Protein AF-A0A7C9CW07-F1 (afdb_monomer_lite)

Secondary structure (DSSP, 8-state):
-PPPPPPPPP------------------------------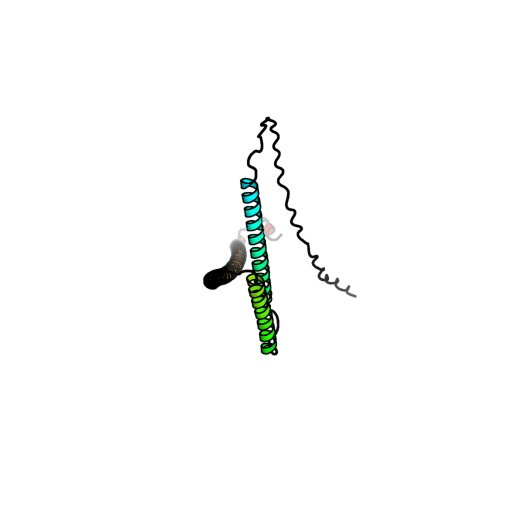---HHHHHHHHHHHHHHHHHHHHHHHHHHHHHHHHHTS--TTS--SSHHHHHHHHHHHHHHHHHHHHHHHHTT----HHHHHHHHHHHHHHHHHHHHHHHHHHHHHHHHHHHHHHHHHHHHHHHHHHHHHHHHHHHHHHHHHHHHHHHHHHHHHTS-GGG--HHHHHTTT-

Organism: Opuntia streptacantha (NCBI:txid393608)

Structure (mmCIF, N/CA/C/O backbone):
data_AF-A0A7C9CW07-F1
#
_entry.id   AF-A0A7C9CW07-F1
#
loop_
_atom_site.group_PDB
_atom_site.id
_atom_site.type_symbol
_atom_site.label_atom_id
_atom_site.label_alt_id
_atom_site.label_comp_id
_atom_site.label_asym_id
_atom_site.label_entity_id
_atom_site.label_seq_id
_atom_site.pdbx_PDB_ins_code
_atom_site.Cartn_x
_atom_site.Cartn_y
_atom_site.Cartn_z
_atom_site.occupancy
_atom_site.B_iso_or_equiv
_atom_site.auth_seq_id
_atom_site.auth_comp_id
_atom_site.auth_asym_id
_atom_site.auth_atom_id
_atom_site.pdbx_PDB_model_num
ATOM 1 N N . TYR A 1 1 ? 42.602 30.567 0.835 1.00 51.94 1 TYR A N 1
ATOM 2 C CA . TYR A 1 1 ? 41.458 31.045 1.631 1.00 51.94 1 TYR A CA 1
ATOM 3 C C . TYR A 1 1 ? 40.178 30.651 0.917 1.00 51.94 1 TYR A C 1
ATOM 5 O O . TYR A 1 1 ? 39.822 31.288 -0.062 1.00 51.94 1 TYR A O 1
ATOM 13 N N . LEU A 1 2 ? 39.552 29.548 1.332 1.00 55.72 2 LEU A N 1
ATOM 14 C CA . LEU A 1 2 ? 38.237 29.133 0.831 1.00 55.72 2 LEU A CA 1
ATOM 15 C C . LEU A 1 2 ? 37.161 29.648 1.800 1.00 55.72 2 LEU A C 1
ATOM 17 O O . LEU A 1 2 ? 37.402 29.611 3.010 1.00 55.72 2 LEU A O 1
ATOM 21 N N . PRO A 1 3 ? 36.017 30.150 1.306 1.00 67.25 3 PRO A N 1
ATOM 22 C CA . PRO A 1 3 ? 34.956 30.654 2.167 1.00 67.25 3 PRO A CA 1
ATOM 23 C C . PRO A 1 3 ? 34.274 29.507 2.936 1.00 67.25 3 PRO A C 1
ATOM 25 O O . PRO A 1 3 ? 34.203 28.384 2.429 1.00 67.25 3 PRO A O 1
ATOM 28 N N . PRO A 1 4 ? 33.776 29.768 4.159 1.00 71.06 4 PRO A N 1
ATOM 29 C CA . PRO A 1 4 ? 33.118 28.753 4.970 1.00 71.06 4 PRO A CA 1
ATOM 30 C C . PRO A 1 4 ? 31.752 28.351 4.383 1.00 71.06 4 PRO A C 1
ATOM 32 O O . PRO A 1 4 ? 31.092 29.167 3.733 1.00 71.06 4 PRO A O 1
ATOM 35 N N . PRO A 1 5 ? 31.308 27.102 4.614 1.00 70.00 5 PRO A N 1
ATOM 36 C CA . PRO A 1 5 ? 30.026 26.611 4.126 1.00 70.00 5 PRO A CA 1
ATOM 37 C C . PRO A 1 5 ? 28.841 27.277 4.856 1.00 70.00 5 PRO A C 1
ATOM 39 O O . PRO A 1 5 ? 28.972 27.663 6.021 1.00 70.00 5 PRO A O 1
ATOM 42 N N . PRO A 1 6 ? 27.674 27.401 4.194 1.00 69.88 6 PRO A N 1
ATOM 43 C CA . PRO A 1 6 ? 26.496 28.035 4.777 1.00 69.88 6 PRO A CA 1
ATOM 44 C C . PRO A 1 6 ? 25.886 27.193 5.916 1.00 69.88 6 PRO A C 1
ATOM 46 O O . PRO A 1 6 ? 25.952 25.961 5.880 1.00 69.88 6 PRO A O 1
ATOM 49 N N . PRO A 1 7 ? 25.263 27.836 6.923 1.00 67.19 7 PRO A N 1
ATOM 50 C CA . PRO A 1 7 ? 24.688 27.146 8.071 1.00 67.19 7 PRO A CA 1
ATOM 51 C C . PRO A 1 7 ? 23.430 26.348 7.698 1.00 67.19 7 PRO A C 1
ATOM 53 O O . PRO A 1 7 ? 22.563 26.814 6.957 1.00 67.19 7 PRO A O 1
ATOM 56 N N . HIS A 1 8 ? 23.320 25.139 8.254 1.00 57.41 8 HIS A N 1
ATOM 57 C CA . HIS A 1 8 ? 22.142 24.283 8.127 1.00 57.41 8 HIS A CA 1
ATOM 58 C C . HIS A 1 8 ? 20.911 24.892 8.827 1.00 57.41 8 HIS A C 1
ATOM 60 O O . HIS A 1 8 ? 21.044 25.436 9.926 1.00 57.41 8 HIS A O 1
ATOM 66 N N . PRO A 1 9 ? 19.701 24.755 8.250 1.00 50.53 9 PRO A N 1
ATOM 67 C CA . PRO A 1 9 ? 18.477 25.236 8.876 1.00 50.53 9 PRO A CA 1
ATOM 68 C C . PRO A 1 9 ? 18.090 24.358 10.074 1.00 50.53 9 PRO A C 1
ATOM 70 O O . PRO A 1 9 ? 17.994 23.133 9.975 1.00 50.53 9 PRO A O 1
ATOM 73 N N . THR A 1 10 ? 17.851 25.001 11.215 1.00 56.78 10 THR A N 1
ATOM 74 C CA . THR A 1 10 ? 17.296 24.391 12.427 1.00 56.78 10 THR A CA 1
ATOM 75 C C . THR A 1 10 ? 15.819 24.014 12.236 1.00 56.78 10 THR A C 1
ATOM 77 O O . THR A 1 10 ? 15.085 24.706 11.525 1.00 56.78 10 THR A O 1
ATOM 80 N N . PRO A 1 11 ? 15.340 22.927 12.871 1.00 46.81 11 PRO A N 1
ATOM 81 C CA . PRO A 1 11 ? 13.962 22.485 12.724 1.00 46.81 11 PRO A CA 1
ATOM 82 C C . PRO A 1 11 ? 13.031 23.419 13.501 1.00 46.81 11 PRO A C 1
ATOM 84 O O . PRO A 1 11 ? 13.048 23.493 14.730 1.00 46.81 11 PRO A O 1
ATOM 87 N N . THR A 1 12 ? 12.216 24.148 12.750 1.00 47.06 12 THR A N 1
ATOM 88 C CA . THR A 1 12 ? 11.197 25.065 13.247 1.00 47.06 12 THR A CA 1
ATOM 89 C C . THR A 1 12 ? 10.124 24.297 14.021 1.00 47.06 12 THR A C 1
ATOM 91 O O . THR A 1 12 ? 9.642 23.246 13.592 1.00 47.06 12 THR A O 1
ATOM 94 N N . GLN A 1 13 ? 9.753 24.841 15.177 1.00 42.75 13 GLN A N 1
ATOM 95 C CA . GLN A 1 13 ? 8.684 24.353 16.040 1.00 42.75 13 GLN A CA 1
ATOM 96 C C . GLN A 1 13 ? 7.365 24.233 15.261 1.00 42.75 13 GLN A C 1
ATOM 98 O O . GLN A 1 13 ? 6.876 25.204 14.682 1.00 42.75 13 GLN A O 1
ATOM 103 N N . LYS A 1 14 ? 6.766 23.037 15.265 1.00 42.81 14 LYS A N 1
ATOM 104 C CA . LYS A 1 14 ? 5.407 22.819 14.761 1.00 42.81 14 LYS A CA 1
ATOM 105 C C . LYS A 1 14 ? 4.417 23.514 15.697 1.00 42.81 14 LYS A C 1
ATOM 107 O O . LYS A 1 14 ? 4.161 23.031 16.797 1.00 42.81 14 LYS A O 1
ATOM 112 N N . LYS A 1 15 ? 3.866 24.644 15.246 1.00 41.12 15 LYS A N 1
ATOM 113 C CA . LYS A 1 15 ? 2.670 25.264 15.824 1.00 41.12 15 LYS A CA 1
ATOM 114 C C . LYS A 1 15 ? 1.506 24.277 15.736 1.00 41.12 15 LYS A C 1
ATOM 116 O O . LYS A 1 15 ? 1.159 23.800 14.659 1.00 41.12 15 LYS A O 1
ATOM 121 N N . LEU A 1 16 ? 0.935 23.982 16.896 1.00 38.94 16 LEU A N 1
ATOM 122 C CA . LEU A 1 16 ? -0.310 23.256 17.082 1.00 38.94 16 LEU A CA 1
ATOM 123 C C . LEU A 1 16 ? -1.452 24.157 16.576 1.00 38.94 16 LEU A C 1
ATOM 125 O O . LEU A 1 16 ? -1.778 25.152 17.219 1.00 38.94 16 LEU A O 1
ATOM 129 N N . HIS A 1 17 ? -2.024 23.863 15.408 1.00 39.59 17 HIS A N 1
ATOM 130 C CA . HIS A 1 17 ? -3.291 24.475 15.009 1.00 39.59 17 HIS A CA 1
ATOM 131 C C . HIS A 1 17 ? -4.425 23.727 15.712 1.00 39.59 17 HIS A C 1
ATOM 133 O O . HIS A 1 17 ? -4.699 22.570 15.403 1.00 39.59 17 HIS A O 1
ATOM 139 N N . GLN A 1 18 ? -5.048 24.393 16.686 1.00 38.78 18 GLN A N 1
ATOM 140 C CA . GLN A 1 18 ? -6.359 24.020 17.204 1.00 38.78 18 GLN A CA 1
ATOM 141 C C . GLN A 1 18 ? -7.378 24.172 16.072 1.00 38.78 18 GLN A C 1
ATOM 143 O O . GLN A 1 18 ? -7.524 25.252 15.501 1.00 38.78 18 GLN A O 1
ATOM 148 N N . ALA A 1 19 ? -8.050 23.077 15.729 1.00 36.12 19 ALA A N 1
ATOM 149 C CA . ALA A 1 19 ? -9.222 23.097 14.873 1.00 36.12 19 ALA A CA 1
ATOM 150 C C . ALA A 1 19 ? -10.428 23.493 15.734 1.00 36.12 19 ALA A C 1
ATOM 152 O O . ALA A 1 19 ? -10.948 22.682 16.497 1.00 36.12 19 ALA A O 1
ATOM 153 N N . THR A 1 20 ? -10.842 24.754 15.634 1.00 37.25 20 THR A N 1
ATOM 154 C CA . THR A 1 20 ? -12.133 25.220 16.142 1.00 37.25 20 THR A CA 1
ATOM 155 C C . THR A 1 20 ? -13.211 24.715 15.190 1.00 37.25 20 THR A C 1
ATOM 157 O O . THR A 1 20 ? -13.287 25.146 14.040 1.00 37.25 20 THR A O 1
ATOM 160 N N . LEU A 1 21 ? -14.010 23.759 15.657 1.00 33.09 21 LEU A N 1
ATOM 161 C CA . LEU A 1 21 ? -15.180 23.251 14.953 1.00 33.09 21 LEU A CA 1
ATOM 162 C C . LEU A 1 21 ? -16.282 24.318 15.058 1.00 33.09 21 LEU A C 1
ATOM 164 O O . LEU A 1 21 ? -16.940 24.442 16.087 1.00 33.09 21 LEU A O 1
ATOM 168 N N . VAL A 1 22 ? -16.424 25.146 14.022 1.00 35.59 22 VAL A N 1
ATOM 169 C CA . VAL A 1 22 ? -17.558 26.066 13.883 1.00 35.59 22 VAL A CA 1
ATOM 170 C C . VAL A 1 22 ? -18.744 25.232 13.410 1.00 35.59 22 VAL A C 1
ATOM 172 O O . VAL A 1 22 ? -18.787 24.804 12.259 1.00 35.59 22 VAL A O 1
ATOM 175 N N . ILE A 1 23 ? -19.677 24.956 14.319 1.00 36.31 23 ILE A N 1
ATOM 176 C CA . ILE A 1 23 ? -21.006 24.453 13.973 1.00 36.31 23 ILE A CA 1
ATOM 177 C C . ILE A 1 23 ? -21.755 25.657 13.405 1.00 36.31 23 ILE A C 1
ATOM 179 O O . ILE A 1 23 ? -22.061 26.596 14.131 1.00 36.31 23 ILE A O 1
ATOM 183 N N . SER A 1 24 ? -21.945 25.681 12.088 1.00 36.28 24 SER A N 1
ATOM 184 C CA . SER A 1 24 ? -22.766 26.693 11.432 1.00 36.28 24 SER A CA 1
ATOM 185 C C . SER A 1 24 ? -24.238 26.386 11.675 1.00 36.28 24 SER A C 1
ATOM 187 O O . SER A 1 24 ? -24.734 25.328 11.286 1.00 36.28 24 SER A O 1
ATOM 189 N N . ASP A 1 25 ? -24.909 27.340 12.311 1.00 33.28 25 ASP A N 1
ATOM 190 C CA . ASP A 1 25 ? -26.347 27.374 12.522 1.00 33.28 25 ASP A CA 1
ATOM 191 C C . ASP A 1 25 ? -27.103 27.284 11.189 1.00 33.28 25 ASP A C 1
ATOM 193 O O . ASP A 1 25 ? -26.842 28.018 10.230 1.00 33.28 25 ASP A O 1
ATOM 197 N N . CYS A 1 26 ? -28.054 26.354 11.128 1.00 32.50 26 CYS A N 1
ATOM 198 C CA . CYS A 1 26 ? -28.996 26.230 10.027 1.00 32.50 26 CYS A CA 1
ATOM 199 C C . CYS A 1 26 ? -30.076 27.309 10.181 1.00 32.50 26 CYS A C 1
ATOM 201 O O . CYS A 1 26 ? -30.997 27.163 10.980 1.00 32.50 26 CYS A O 1
ATOM 203 N N . ASN A 1 27 ? -29.969 28.384 9.399 1.00 34.47 27 ASN A N 1
ATOM 204 C CA . ASN A 1 27 ? -31.033 29.373 9.233 1.00 34.47 27 ASN A CA 1
ATOM 205 C C . ASN A 1 27 ? -32.226 28.744 8.495 1.00 34.47 27 ASN A C 1
ATOM 207 O O . ASN A 1 27 ? -32.224 28.642 7.268 1.00 34.47 27 ASN A O 1
ATOM 211 N N . PHE A 1 28 ? -33.261 28.361 9.241 1.00 36.00 28 PHE A N 1
ATOM 212 C CA . PHE A 1 28 ? -34.607 28.190 8.701 1.00 36.00 28 PHE A CA 1
ATOM 213 C C . PHE A 1 28 ? -35.247 29.576 8.561 1.00 36.00 28 PHE A C 1
ATOM 215 O O . PHE A 1 28 ? -35.656 30.189 9.543 1.00 36.00 28 PHE A O 1
ATOM 222 N N . SER A 1 29 ? -35.308 30.079 7.328 1.00 40.16 29 SER A N 1
ATOM 223 C CA . SER A 1 29 ? -36.195 31.183 6.964 1.00 40.16 29 SER A CA 1
ATOM 224 C C . SER A 1 29 ? -37.550 30.591 6.587 1.00 40.16 29 SER A C 1
ATOM 226 O O . SER A 1 29 ? -37.659 29.883 5.586 1.00 40.16 29 SER A O 1
ATOM 228 N N . ALA A 1 30 ? -38.561 30.852 7.411 1.00 41.06 30 ALA A N 1
ATOM 229 C CA . ALA A 1 30 ? -39.959 30.580 7.113 1.00 41.06 30 ALA A CA 1
ATOM 230 C C . ALA A 1 30 ? -40.737 31.894 7.255 1.00 41.06 30 ALA A C 1
ATOM 232 O O . ALA A 1 30 ? -41.260 32.217 8.318 1.00 41.06 30 ALA A O 1
ATOM 233 N N . GLU A 1 31 ? -40.788 32.666 6.172 1.00 43.47 31 GLU A N 1
ATOM 234 C CA . GLU A 1 31 ? -41.828 33.672 5.975 1.00 43.47 31 GLU A CA 1
ATOM 235 C C . GLU A 1 31 ? -43.053 32.973 5.384 1.00 43.47 31 GLU A C 1
ATOM 237 O O . GLU A 1 31 ? -43.078 32.603 4.212 1.00 43.47 31 GLU A O 1
ATOM 242 N N . SER A 1 32 ? -44.070 32.770 6.215 1.00 44.38 32 SER A N 1
ATOM 243 C CA . SER A 1 32 ? -45.434 32.483 5.779 1.00 44.38 32 SER A CA 1
ATOM 244 C C . SER A 1 32 ? -46.375 32.889 6.904 1.00 44.38 32 SER A C 1
ATOM 246 O O . SER A 1 32 ? -46.698 32.099 7.789 1.00 44.38 32 SER A O 1
ATOM 248 N N . ASN A 1 33 ? -46.770 34.161 6.879 1.00 50.78 33 ASN A N 1
ATOM 249 C CA . ASN A 1 33 ? -47.917 34.662 7.619 1.00 50.78 33 ASN A CA 1
ATOM 250 C C . ASN A 1 33 ? -49.169 33.972 7.082 1.00 50.78 33 ASN A C 1
ATOM 252 O O . ASN A 1 33 ? -49.605 34.321 5.995 1.00 50.78 33 ASN A O 1
ATOM 256 N N . ASP A 1 34 ? -49.753 33.064 7.855 1.00 42.16 34 ASP A N 1
ATOM 257 C CA . ASP A 1 34 ? -51.191 32.832 7.809 1.00 42.16 34 ASP A CA 1
ATOM 258 C C . ASP A 1 34 ? -51.688 32.450 9.202 1.00 42.16 34 ASP A C 1
ATOM 260 O O . ASP A 1 34 ? -51.161 31.566 9.879 1.00 42.16 34 ASP A O 1
ATOM 264 N N . 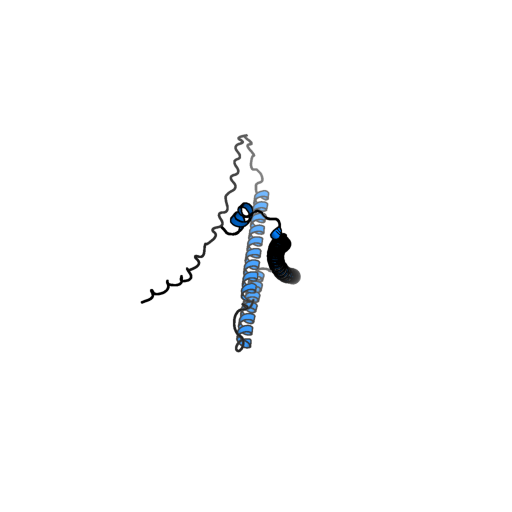GLY A 1 35 ? -52.676 33.218 9.656 1.00 49.06 35 GLY A N 1
ATOM 265 C CA . GLY A 1 35 ? -53.236 33.137 10.990 1.00 49.06 35 GLY A CA 1
ATOM 266 C C . GLY A 1 35 ? -53.942 31.810 11.228 1.00 49.06 35 GLY A C 1
ATOM 267 O O . GLY A 1 35 ? -54.968 31.517 10.622 1.00 49.06 35 GLY A O 1
ATOM 268 N N . LEU A 1 36 ? -53.437 31.059 12.199 1.00 37.88 36 LEU A N 1
ATOM 269 C CA . LEU A 1 36 ? -54.183 30.026 12.895 1.00 37.88 36 LEU A CA 1
ATOM 270 C C . LEU A 1 36 ? -54.037 30.290 14.389 1.00 37.88 36 LEU A C 1
ATOM 272 O O . LEU A 1 36 ? -53.022 29.989 15.012 1.00 37.88 36 LEU A O 1
ATOM 276 N N . SER A 1 37 ? -55.075 30.898 14.961 1.00 40.94 37 SER A N 1
ATOM 277 C CA . SER A 1 37 ? -55.313 30.893 16.397 1.00 40.94 37 SER A CA 1
ATOM 278 C C . SER A 1 37 ? -55.576 29.450 16.819 1.00 40.94 37 SER A C 1
ATOM 280 O O . SER A 1 37 ? -56.716 28.985 16.762 1.00 40.94 37 SER A O 1
ATOM 282 N N . PHE A 1 38 ? -54.530 28.725 17.203 1.00 33.84 38 PHE A N 1
ATOM 283 C CA . PHE A 1 38 ? -54.711 27.465 17.902 1.00 33.84 38 PHE A CA 1
ATOM 284 C C . PHE A 1 38 ? -54.805 27.760 19.395 1.00 33.84 38 PHE A C 1
ATOM 286 O O . PHE A 1 38 ? -53.865 28.227 20.036 1.00 33.84 38 PHE A O 1
ATOM 293 N N . VAL A 1 39 ? -56.006 27.547 19.918 1.00 37.66 39 VAL A N 1
ATOM 294 C CA . VAL A 1 39 ? -56.286 27.467 21.344 1.00 37.66 39 VAL A CA 1
ATOM 295 C C . VAL A 1 39 ? -55.449 26.313 21.890 1.00 37.66 39 VAL A C 1
ATOM 297 O O . VAL A 1 39 ? -55.689 25.160 21.542 1.00 37.66 39 VAL A O 1
ATOM 300 N N . ILE A 1 40 ? -54.445 26.630 22.706 1.00 37.38 40 ILE A N 1
ATOM 301 C CA . ILE A 1 40 ? -53.699 25.645 23.491 1.00 37.38 40 ILE A CA 1
ATOM 302 C C . ILE A 1 40 ? -54.643 25.186 24.600 1.00 37.38 40 ILE A C 1
ATOM 304 O O . ILE A 1 40 ? -54.776 25.854 25.621 1.00 37.38 40 ILE A O 1
ATOM 308 N N . ASN A 1 41 ? -55.329 24.076 24.362 1.00 49.44 41 ASN A N 1
ATOM 309 C CA . ASN A 1 41 ? -55.902 23.245 25.408 1.00 49.44 41 ASN A CA 1
ATOM 310 C C . ASN A 1 41 ? -55.259 21.860 25.264 1.00 49.44 41 ASN A C 1
ATOM 312 O O . ASN A 1 41 ? -55.161 21.353 24.149 1.00 49.44 41 ASN A O 1
ATOM 316 N N . ASP A 1 42 ? -54.827 21.314 26.403 1.00 43.97 42 ASP A N 1
ATOM 317 C CA . ASP A 1 42 ? -54.207 19.994 26.623 1.00 43.97 42 ASP A CA 1
ATOM 318 C C . ASP A 1 42 ? -52.676 19.908 26.423 1.00 43.97 42 ASP A C 1
ATOM 320 O O . ASP A 1 42 ? -52.146 19.019 25.763 1.00 43.97 42 ASP A O 1
ATOM 324 N N . SER A 1 43 ? -51.939 20.825 27.063 1.00 47.97 43 SER A N 1
ATOM 325 C CA . SER A 1 43 ? -50.471 20.939 27.002 1.00 47.97 43 SER A CA 1
ATOM 326 C C . SER A 1 43 ? -49.671 20.030 27.948 1.00 47.97 43 SER A C 1
ATOM 328 O O . SER A 1 43 ? -48.465 20.226 28.064 1.00 47.97 43 SER A O 1
ATOM 330 N N . ASP A 1 44 ? -50.269 19.059 28.637 1.00 46.31 44 ASP A N 1
ATOM 331 C CA . ASP A 1 44 ? -49.504 18.252 29.604 1.00 46.31 44 ASP A CA 1
ATOM 332 C C . ASP A 1 44 ? -48.839 17.025 28.951 1.00 46.31 44 ASP A C 1
ATOM 334 O O . ASP A 1 44 ? -47.691 16.709 29.268 1.00 46.31 44 ASP A O 1
ATOM 338 N N . ASP A 1 45 ? -49.469 16.395 27.955 1.00 43.41 45 ASP A N 1
ATOM 339 C CA . ASP A 1 45 ? -48.931 15.177 27.325 1.00 43.41 45 ASP A CA 1
ATOM 340 C C . ASP A 1 45 ? -47.759 15.458 26.363 1.00 43.41 45 ASP A C 1
ATOM 342 O O . ASP A 1 45 ? -46.784 14.700 26.323 1.00 43.41 45 ASP A O 1
ATOM 346 N N . GLU A 1 46 ? -47.781 16.581 25.637 1.00 50.22 46 GLU A N 1
ATOM 347 C CA . GLU A 1 46 ? -46.673 16.978 24.753 1.00 50.22 46 GLU A CA 1
ATOM 348 C C . GLU A 1 46 ? -45.447 17.464 25.538 1.00 50.22 46 GLU A C 1
ATOM 350 O O . GLU A 1 46 ? -44.310 17.173 25.155 1.00 50.22 46 GLU A O 1
ATOM 355 N N . ILE A 1 47 ? -45.655 18.132 26.681 1.00 50.59 47 ILE A N 1
ATOM 356 C CA . ILE A 1 47 ? -44.571 18.534 27.589 1.00 50.59 47 ILE A CA 1
ATOM 357 C C . ILE A 1 47 ? -43.937 17.300 28.240 1.00 50.59 47 ILE A C 1
ATOM 359 O O . ILE A 1 47 ? -42.713 17.252 28.378 1.00 50.59 47 ILE A O 1
ATOM 363 N N . ILE A 1 48 ? -44.725 16.273 28.582 1.00 47.94 48 ILE A N 1
ATOM 364 C CA . ILE A 1 48 ? -44.202 15.002 29.100 1.00 47.94 48 ILE A CA 1
ATOM 365 C C . ILE A 1 48 ? -43.374 14.277 28.033 1.00 47.94 48 ILE A C 1
ATOM 367 O O . ILE A 1 48 ? -42.284 13.807 28.346 1.00 47.94 48 ILE A O 1
ATOM 371 N N . LEU A 1 49 ? -43.814 14.226 26.773 1.00 47.06 49 LEU A N 1
ATOM 372 C CA . LEU A 1 49 ? -43.044 13.620 25.676 1.00 47.06 49 LEU A CA 1
ATOM 373 C C . LEU A 1 49 ? -41.732 14.365 25.384 1.00 47.06 49 LEU A C 1
ATOM 375 O O . LEU A 1 49 ? -40.702 13.722 25.171 1.00 47.06 49 LEU A O 1
ATOM 379 N N . LEU A 1 50 ? -41.732 15.699 25.447 1.00 44.94 50 LEU A N 1
ATOM 380 C CA . LEU A 1 50 ? -40.519 16.517 25.332 1.00 44.94 50 LEU A CA 1
ATOM 381 C C . LEU A 1 50 ? -39.585 16.331 26.533 1.00 44.94 50 LEU A C 1
ATOM 383 O O . LEU A 1 50 ? -38.379 16.186 26.348 1.00 44.94 50 LEU A O 1
ATOM 387 N N . ALA A 1 51 ? -40.122 16.260 27.752 1.00 42.19 51 ALA A N 1
ATOM 388 C CA . ALA A 1 51 ? -39.345 16.005 28.961 1.00 42.19 51 ALA A CA 1
ATOM 389 C C . ALA A 1 51 ? -38.767 14.581 28.984 1.00 42.19 51 ALA A C 1
ATOM 391 O O . ALA A 1 51 ? -37.609 14.408 29.352 1.00 42.19 51 ALA A O 1
ATOM 392 N N . VAL A 1 52 ? -39.523 13.571 28.541 1.00 44.22 52 VAL A N 1
ATOM 393 C CA . VAL A 1 52 ? -39.068 12.179 28.388 1.00 44.22 52 VAL A CA 1
ATOM 394 C C . VAL A 1 52 ? -38.020 12.076 27.281 1.00 44.22 52 VAL A C 1
ATOM 396 O O . VAL A 1 52 ? -37.008 11.412 27.478 1.00 44.22 52 VAL A O 1
ATOM 399 N N . GLY A 1 53 ? -38.198 12.784 26.162 1.00 39.81 53 GLY A N 1
ATOM 400 C CA . GLY A 1 53 ? -37.196 12.892 25.100 1.00 39.81 53 GLY A CA 1
ATOM 401 C C . GLY A 1 53 ? -35.909 13.577 25.569 1.00 39.81 53 GLY A C 1
ATOM 402 O O . GLY A 1 53 ? -34.817 13.089 25.292 1.00 39.81 53 GLY A O 1
ATOM 403 N N . MET A 1 54 ? -36.016 14.654 26.352 1.00 43.16 54 MET A N 1
ATOM 404 C CA . MET A 1 54 ? -34.871 15.334 26.966 1.00 43.16 54 MET A CA 1
ATOM 405 C C . MET A 1 54 ? -34.189 14.479 28.039 1.00 43.16 54 MET A C 1
ATOM 407 O O . MET A 1 54 ? -32.964 14.470 28.102 1.00 43.16 54 MET A O 1
ATOM 411 N N . LEU A 1 55 ? -34.948 13.734 28.846 1.00 45.69 55 LEU A N 1
ATOM 412 C CA . LEU A 1 55 ? -34.426 12.805 29.853 1.00 45.69 55 LEU A CA 1
ATOM 413 C C . LEU A 1 55 ? -33.720 11.612 29.202 1.00 45.69 55 LEU A C 1
ATOM 415 O O . LEU A 1 55 ? -32.622 11.269 29.628 1.00 45.69 55 LEU A O 1
ATOM 419 N N . LEU A 1 56 ? -34.292 11.030 28.143 1.00 47.28 56 LEU A N 1
ATOM 420 C CA . LEU A 1 56 ? -33.661 9.970 27.350 1.00 47.28 56 LEU A CA 1
ATOM 421 C C . LEU A 1 56 ? -32.384 10.473 26.675 1.00 47.28 56 LEU A C 1
ATOM 423 O O . LEU A 1 56 ? -31.351 9.818 26.773 1.00 47.28 56 LEU A O 1
ATOM 427 N N . HIS A 1 57 ? -32.403 11.670 26.083 1.00 48.84 57 HIS A N 1
ATOM 428 C CA . HIS A 1 57 ? -31.217 12.263 25.466 1.00 48.84 57 HIS A CA 1
ATOM 429 C C . HIS A 1 57 ? -30.141 12.638 26.501 1.00 48.84 57 HIS A C 1
ATOM 431 O O . HIS A 1 57 ? -28.941 12.482 26.265 1.00 48.84 57 HIS A O 1
ATOM 437 N N . GLN A 1 58 ? -30.545 13.080 27.694 1.00 51.25 58 GLN A N 1
ATOM 438 C CA . GLN A 1 58 ? -29.639 13.334 28.814 1.00 51.25 58 GLN A CA 1
ATOM 439 C C . GLN A 1 58 ? -29.025 12.033 29.356 1.00 51.25 58 GLN A C 1
ATOM 441 O O . GLN A 1 58 ? -27.852 12.003 29.729 1.00 51.25 58 GLN A O 1
ATOM 446 N N . GLN A 1 59 ? -29.784 10.938 29.355 1.00 55.00 59 GLN A N 1
ATOM 447 C CA . GLN A 1 59 ? -29.295 9.622 29.752 1.00 55.00 59 GLN A CA 1
ATOM 448 C C . GLN A 1 59 ? -28.347 9.033 28.692 1.00 55.00 59 GLN A C 1
ATOM 450 O O . GLN A 1 59 ? -27.271 8.541 29.029 1.00 55.00 59 GLN A O 1
ATOM 455 N N . GLU A 1 60 ? -28.672 9.170 27.405 1.00 57.28 60 GLU A N 1
ATOM 456 C CA . GLU A 1 60 ? -27.807 8.780 26.284 1.00 57.28 60 GLU A CA 1
ATOM 457 C C . GLU A 1 60 ? -26.494 9.565 26.265 1.00 57.28 60 GLU A C 1
ATOM 459 O O . GLU A 1 60 ? -25.429 8.982 26.061 1.00 57.28 60 GLU A O 1
ATOM 464 N N . THR A 1 61 ? -26.535 10.872 26.533 1.00 64.50 61 THR A N 1
ATOM 465 C CA . THR A 1 61 ? -25.327 11.709 26.617 1.00 64.50 61 THR A CA 1
ATOM 466 C C . THR A 1 61 ? -24.465 11.358 27.829 1.00 64.50 61 THR A C 1
ATOM 468 O O . THR A 1 61 ? -23.239 11.333 27.702 1.00 64.50 61 THR A O 1
ATOM 471 N N . GLN A 1 62 ? -25.059 10.997 28.972 1.00 67.50 62 GLN A N 1
ATOM 472 C CA . GLN A 1 62 ? -24.311 10.480 30.126 1.00 67.50 62 GLN A CA 1
ATOM 473 C C . GLN A 1 62 ? -23.671 9.115 29.838 1.00 67.50 62 GLN A C 1
ATOM 475 O O . GLN A 1 62 ? -22.494 8.914 30.142 1.00 67.50 62 GLN A O 1
ATOM 480 N N . HIS A 1 63 ? -24.397 8.197 29.195 1.00 58.78 63 HIS A N 1
ATOM 481 C CA . HIS A 1 63 ? -23.860 6.894 28.799 1.00 58.78 63 HIS A CA 1
ATOM 482 C C . HIS A 1 63 ? -22.763 7.014 27.729 1.00 58.78 63 HIS A C 1
ATOM 484 O O . HIS A 1 63 ? -21.749 6.322 27.812 1.00 58.78 63 HIS A O 1
ATOM 490 N N . MET A 1 64 ? -22.904 7.930 26.768 1.00 59.22 64 MET A N 1
ATOM 491 C CA . MET A 1 64 ? -21.860 8.247 25.786 1.00 59.22 64 MET A CA 1
ATOM 492 C C . MET A 1 64 ? -20.621 8.863 26.437 1.00 59.22 64 MET A C 1
ATOM 494 O O . MET A 1 64 ? -19.505 8.457 26.120 1.00 59.22 64 MET A O 1
ATOM 498 N N . ALA A 1 65 ? -20.789 9.798 27.375 1.00 67.50 65 ALA A N 1
ATOM 499 C CA . ALA A 1 65 ? -19.671 10.378 28.115 1.00 67.50 65 ALA A CA 1
ATOM 500 C C . ALA A 1 65 ? -18.925 9.313 28.939 1.00 67.50 65 ALA A C 1
ATOM 502 O O . ALA A 1 65 ? -17.693 9.286 28.943 1.00 67.50 65 ALA A O 1
ATOM 503 N N . PHE A 1 66 ? -19.661 8.393 29.570 1.00 69.12 66 PHE A N 1
ATOM 504 C CA . PHE A 1 66 ? -19.097 7.241 30.272 1.00 69.12 66 PHE A CA 1
ATOM 505 C C . PHE A 1 66 ? -18.327 6.310 29.324 1.00 69.12 66 PHE A C 1
ATOM 507 O O . PHE A 1 66 ? -17.194 5.938 29.620 1.00 69.12 66 PHE A O 1
ATOM 514 N N . LEU A 1 67 ? -18.897 5.970 28.163 1.00 62.53 67 LEU A N 1
ATOM 515 C CA . LEU A 1 67 ? -18.229 5.138 27.158 1.00 62.53 67 LEU A CA 1
ATOM 516 C C . LEU A 1 67 ? -16.959 5.801 26.614 1.00 62.53 67 LEU A C 1
ATOM 518 O O . LEU A 1 67 ? -15.948 5.121 26.453 1.00 62.53 67 LEU A O 1
ATOM 522 N N . LEU A 1 68 ? -16.974 7.117 26.385 1.00 67.81 68 LEU A N 1
ATOM 523 C CA . LEU A 1 68 ? -15.796 7.878 25.963 1.00 67.81 68 LEU A CA 1
ATOM 524 C C . LEU A 1 68 ? -14.708 7.890 27.044 1.00 67.81 68 LEU A C 1
ATOM 526 O O . LEU A 1 68 ? -13.547 7.637 26.730 1.00 67.81 68 LEU A O 1
ATOM 530 N N . GLN A 1 69 ? -15.069 8.101 28.314 1.00 71.31 69 GLN A N 1
ATOM 531 C CA . GLN A 1 69 ? -14.123 8.005 29.433 1.00 71.31 69 GLN A CA 1
ATOM 532 C C . GLN A 1 69 ? -13.544 6.595 29.580 1.00 71.31 69 GLN A C 1
ATOM 534 O O . GLN A 1 69 ? -12.342 6.442 29.796 1.00 71.31 69 GLN A O 1
ATOM 539 N N . LEU A 1 70 ? -14.375 5.561 29.423 1.00 68.12 70 LEU A N 1
ATOM 540 C CA . LEU A 1 70 ? -13.942 4.168 29.472 1.00 68.12 70 LEU A CA 1
ATOM 541 C C . LEU A 1 70 ? -12.972 3.859 28.325 1.00 68.12 70 LEU A C 1
ATOM 543 O O . LEU A 1 70 ? -11.917 3.269 28.549 1.00 68.12 70 LEU A O 1
ATOM 547 N N . MET A 1 71 ? -13.294 4.290 27.104 1.00 64.19 71 MET A N 1
ATOM 548 C CA . MET A 1 71 ? -12.421 4.128 25.941 1.00 64.19 71 MET A CA 1
ATOM 549 C C . MET A 1 71 ? -11.089 4.860 26.120 1.00 64.19 71 MET A C 1
ATOM 551 O O . MET A 1 71 ? -10.047 4.287 25.814 1.00 64.19 71 MET A O 1
ATOM 555 N N . GLN A 1 72 ? -11.104 6.074 26.671 1.00 71.25 72 GLN A N 1
ATOM 556 C CA . GLN A 1 72 ? -9.897 6.855 26.930 1.00 71.25 72 GLN A CA 1
ATOM 557 C C . GLN A 1 72 ? -9.012 6.211 28.012 1.00 71.25 72 GLN A C 1
ATOM 559 O O . GLN A 1 72 ? -7.802 6.088 27.825 1.00 71.25 72 GLN A O 1
ATOM 564 N N . ALA A 1 73 ? -9.605 5.696 29.094 1.00 65.44 73 ALA A N 1
ATOM 565 C CA . ALA A 1 73 ? -8.879 4.938 30.117 1.00 65.44 73 ALA A CA 1
ATOM 566 C C . ALA A 1 73 ? -8.276 3.630 29.561 1.00 65.44 73 ALA A C 1
ATOM 568 O O . ALA A 1 73 ? -7.175 3.227 29.943 1.00 65.44 73 ALA A O 1
ATOM 569 N N . VAL A 1 74 ? -8.975 2.972 28.628 1.00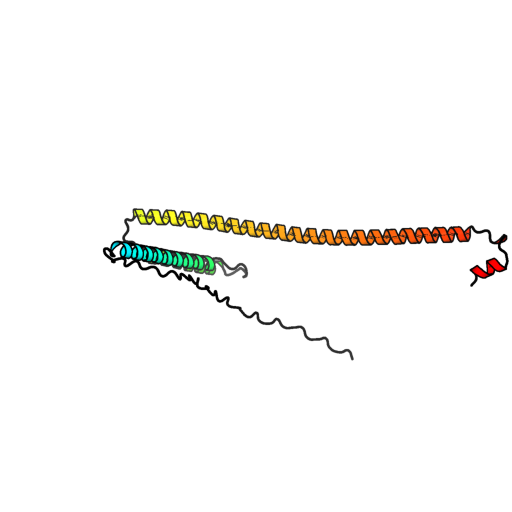 62.59 74 VAL A N 1
ATOM 570 C CA . VAL A 1 74 ? -8.484 1.774 27.924 1.00 62.59 74 VAL A CA 1
ATOM 571 C C . VAL A 1 74 ? -7.384 2.111 26.908 1.00 62.59 74 VAL A C 1
ATOM 573 O O . VAL A 1 74 ? -6.486 1.300 26.680 1.00 62.59 74 VAL A O 1
ATOM 576 N N . GLU A 1 75 ? -7.397 3.302 26.316 1.00 65.88 75 GLU A N 1
ATOM 577 C CA . GLU A 1 75 ? -6.342 3.758 25.410 1.00 65.88 75 GLU A CA 1
ATOM 578 C C . GLU A 1 75 ? -5.048 4.085 26.170 1.00 65.88 75 GLU A C 1
ATOM 580 O O . GLU A 1 75 ? -3.971 3.645 25.762 1.00 65.88 75 GLU A O 1
ATOM 585 N N . GLU A 1 76 ? -5.139 4.733 27.337 1.00 62.69 76 GLU A N 1
ATOM 586 C CA . GLU A 1 76 ? -3.994 4.977 28.233 1.00 62.69 76 GLU A CA 1
ATOM 587 C C . GLU A 1 76 ? -3.345 3.683 28.751 1.00 62.69 76 GLU A C 1
ATOM 589 O O . GLU A 1 76 ? -2.147 3.640 29.048 1.00 62.69 76 GLU A O 1
ATOM 594 N N . LEU A 1 77 ? -4.124 2.602 28.803 1.00 57.16 77 LEU A N 1
ATOM 595 C CA . LEU A 1 77 ? -3.667 1.253 29.123 1.00 57.16 77 LEU A CA 1
ATOM 596 C C . LEU A 1 77 ? -2.824 0.602 28.026 1.00 57.16 77 LEU A C 1
ATOM 598 O O . LEU A 1 77 ? -2.097 -0.357 28.309 1.00 57.16 77 LEU A O 1
ATOM 602 N N . THR A 1 78 ? -2.907 1.075 26.779 1.00 55.88 78 THR A N 1
ATOM 603 C CA . THR A 1 78 ? -2.121 0.496 25.688 1.00 55.88 78 THR A CA 1
ATOM 604 C C . THR A 1 78 ? -0.668 0.981 25.775 1.00 55.88 78 THR A C 1
ATOM 606 O O . THR A 1 78 ? -0.378 2.169 25.628 1.00 55.88 78 THR A O 1
ATOM 609 N N . PRO A 1 79 ? 0.304 0.088 26.047 1.00 52.59 79 PRO A N 1
ATOM 610 C CA . PRO A 1 79 ? 1.679 0.505 26.271 1.00 52.59 79 PRO A CA 1
ATOM 611 C C . PRO A 1 79 ? 2.268 1.078 24.980 1.00 52.59 79 PRO A C 1
ATOM 613 O O . PRO A 1 79 ? 2.409 0.366 23.984 1.00 52.59 79 PRO A O 1
ATOM 616 N N . SER A 1 80 ? 2.660 2.355 25.008 1.00 50.72 80 SER A N 1
ATOM 617 C CA . SER A 1 80 ? 3.306 2.997 23.864 1.00 50.72 80 SER A CA 1
ATOM 618 C C . SER A 1 80 ? 4.555 2.211 23.448 1.00 50.72 80 SER A C 1
ATOM 620 O O . SER A 1 80 ? 5.436 1.886 24.255 1.00 50.72 80 SER A O 1
ATOM 622 N N . ALA A 1 81 ? 4.617 1.861 22.163 1.00 54.16 81 ALA A N 1
ATOM 623 C CA . ALA A 1 81 ? 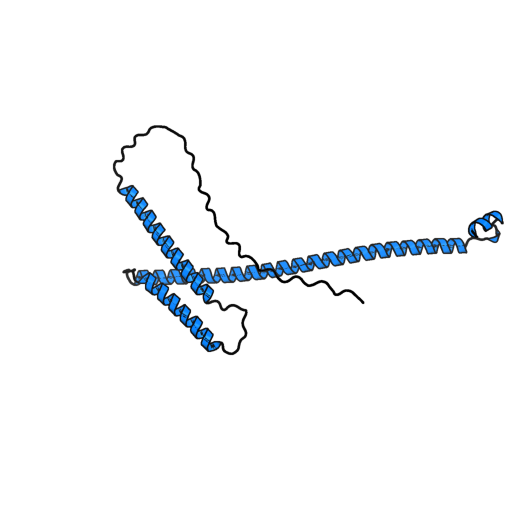5.561 0.891 21.607 1.00 54.16 81 ALA A CA 1
ATOM 624 C C . ALA A 1 81 ? 7.047 1.328 21.638 1.00 54.16 81 ALA A C 1
ATOM 626 O O . ALA A 1 81 ? 7.903 0.629 21.105 1.00 54.16 81 ALA A O 1
ATOM 627 N N . SER A 1 82 ? 7.396 2.466 22.249 1.00 50.53 82 SER A N 1
ATOM 628 C CA . SER A 1 82 ? 8.656 3.176 21.981 1.00 50.53 82 SER A CA 1
ATOM 629 C C . SER A 1 82 ? 9.705 3.190 23.103 1.00 50.53 82 SER A C 1
ATOM 631 O O . SER A 1 82 ? 10.621 4.009 23.044 1.00 50.53 82 SER A O 1
ATOM 633 N N . ARG A 1 83 ? 9.657 2.324 24.133 1.00 54.00 83 ARG A N 1
ATOM 634 C CA . ARG A 1 83 ? 10.649 2.397 25.241 1.00 54.00 83 ARG A CA 1
ATOM 635 C C . ARG A 1 83 ? 11.314 1.069 25.657 1.00 54.00 83 ARG A C 1
ATOM 637 O O . ARG A 1 83 ? 10.634 0.043 25.686 1.00 54.00 83 ARG A O 1
ATOM 644 N N . PRO A 1 84 ? 12.616 1.070 26.038 1.00 52.28 84 PRO A N 1
ATOM 645 C CA . PRO A 1 84 ? 13.418 -0.147 26.180 1.00 52.28 84 PRO A CA 1
ATOM 646 C C . PRO A 1 84 ? 13.167 -0.910 27.488 1.00 52.28 84 PRO A C 1
ATOM 648 O O . PRO A 1 84 ? 12.767 -0.366 28.519 1.00 52.28 84 PRO A O 1
ATOM 651 N N . SER A 1 85 ? 13.414 -2.213 27.407 1.00 65.50 85 SER A N 1
ATOM 652 C CA . SER A 1 85 ? 12.982 -3.276 28.310 1.00 65.50 85 SER A CA 1
ATOM 653 C C . SER A 1 85 ? 14.120 -3.757 29.215 1.00 65.50 85 SER A C 1
ATOM 655 O O . SER A 1 85 ? 15.076 -4.346 28.721 1.00 65.50 85 SER A O 1
ATOM 657 N N . ARG A 1 86 ? 14.002 -3.566 30.541 1.00 56.91 86 ARG A N 1
ATOM 658 C CA . ARG A 1 86 ? 14.591 -4.506 31.529 1.00 56.91 86 ARG A CA 1
ATOM 659 C C . ARG A 1 86 ? 14.074 -4.362 32.969 1.00 56.91 86 ARG A C 1
ATOM 661 O O . ARG A 1 86 ? 14.042 -5.354 33.683 1.00 56.91 86 ARG A O 1
ATOM 668 N N . ARG A 1 87 ? 13.553 -3.198 33.388 1.00 58.12 87 ARG A N 1
ATOM 669 C CA . ARG A 1 87 ? 12.961 -2.983 34.740 1.00 58.12 87 ARG A CA 1
ATOM 670 C C . ARG A 1 87 ? 11.418 -3.057 34.816 1.00 58.12 87 ARG A C 1
ATOM 672 O O . ARG A 1 87 ? 10.821 -2.620 35.791 1.00 58.12 87 ARG A O 1
ATOM 679 N N . ARG A 1 88 ? 10.741 -3.592 33.791 1.00 60.59 88 ARG A N 1
ATOM 680 C CA . ARG A 1 88 ? 9.313 -3.301 33.522 1.00 60.59 88 ARG A CA 1
ATOM 681 C C . ARG A 1 88 ? 8.253 -4.228 34.112 1.00 60.59 88 ARG A C 1
ATOM 683 O O . ARG A 1 88 ? 7.093 -3.844 34.081 1.00 60.59 88 ARG A O 1
ATOM 690 N N . LYS A 1 89 ? 8.575 -5.411 34.643 1.00 74.75 89 LYS A N 1
ATOM 691 C CA . LYS A 1 89 ? 7.507 -6.344 35.064 1.00 74.75 89 LYS A CA 1
ATOM 692 C C . LYS A 1 89 ? 6.660 -5.793 36.219 1.00 74.75 89 LYS A C 1
ATOM 694 O O . LYS A 1 89 ? 5.441 -5.891 36.172 1.00 74.75 89 LYS A O 1
ATOM 699 N N . THR A 1 90 ? 7.282 -5.174 37.220 1.00 78.62 90 THR A N 1
ATOM 700 C CA . THR A 1 90 ? 6.578 -4.572 38.365 1.00 78.62 90 THR A CA 1
ATOM 701 C C . THR A 1 90 ? 5.884 -3.259 38.016 1.00 78.62 90 THR A C 1
ATOM 703 O O . THR A 1 90 ? 4.772 -3.040 38.479 1.00 78.62 90 THR A O 1
ATOM 706 N N . ALA A 1 91 ? 6.493 -2.410 37.180 1.00 76.00 91 ALA A N 1
ATOM 707 C CA . ALA A 1 91 ? 5.864 -1.170 36.715 1.00 76.00 91 ALA A CA 1
ATOM 708 C C . ALA A 1 91 ? 4.624 -1.455 35.853 1.00 76.00 91 ALA A C 1
ATOM 710 O O . ALA A 1 91 ? 3.553 -0.946 36.149 1.00 76.00 91 ALA A O 1
ATOM 711 N N . LYS A 1 92 ? 4.738 -2.381 34.890 1.00 79.00 92 LYS A N 1
ATOM 712 C CA . LYS A 1 92 ? 3.621 -2.803 34.038 1.00 79.00 92 LYS A CA 1
ATOM 713 C C . LYS A 1 92 ? 2.439 -3.328 34.857 1.00 79.00 92 LYS A C 1
ATOM 715 O O . LYS A 1 92 ? 1.318 -2.913 34.619 1.00 79.00 92 LYS A O 1
ATOM 720 N N . ARG A 1 93 ? 2.696 -4.172 35.865 1.00 78.75 93 ARG A N 1
ATOM 721 C CA . ARG A 1 93 ? 1.642 -4.662 36.769 1.00 78.75 93 ARG A CA 1
ATOM 722 C C . ARG A 1 93 ? 0.971 -3.538 37.560 1.00 78.75 93 ARG A C 1
ATOM 724 O O . ARG A 1 93 ? -0.231 -3.601 37.763 1.00 78.75 93 ARG A O 1
ATOM 731 N N . ARG A 1 94 ? 1.724 -2.525 38.011 1.00 82.12 94 ARG A N 1
ATOM 732 C CA . ARG A 1 94 ? 1.145 -1.362 38.709 1.00 82.12 94 ARG A CA 1
ATOM 733 C C . ARG A 1 94 ? 0.263 -0.534 37.783 1.00 82.12 94 ARG A C 1
ATOM 735 O O . ARG A 1 94 ? -0.795 -0.106 38.221 1.00 82.12 94 ARG A O 1
ATOM 742 N N . ASP A 1 95 ? 0.689 -0.321 36.544 1.00 78.00 95 ASP A N 1
ATOM 743 C CA . ASP A 1 95 ? -0.079 0.456 35.567 1.00 78.00 95 ASP A CA 1
ATOM 744 C C . ASP A 1 95 ? -1.352 -0.302 35.145 1.00 78.00 95 ASP A C 1
ATOM 746 O O . ASP A 1 95 ? -2.439 0.268 35.179 1.00 78.00 95 ASP A O 1
ATOM 750 N N . GLU A 1 96 ? -1.250 -1.613 34.891 1.00 76.75 96 GLU A N 1
ATOM 751 C CA . GLU A 1 96 ? -2.408 -2.495 34.659 1.00 76.75 96 GLU A CA 1
ATOM 752 C C . GLU A 1 96 ? -3.374 -2.487 35.852 1.00 76.75 96 GLU A C 1
ATOM 754 O O . GLU A 1 96 ? -4.583 -2.354 35.682 1.00 76.75 96 GLU A O 1
ATOM 759 N N . GLN A 1 97 ? -2.854 -2.582 37.079 1.00 82.44 97 GLN A N 1
ATOM 760 C CA . GLN A 1 97 ? -3.680 -2.574 38.284 1.00 82.44 97 GLN A CA 1
ATOM 761 C C . GLN A 1 97 ? -4.356 -1.217 38.514 1.00 82.44 97 GLN A C 1
ATOM 763 O O . GLN A 1 97 ? -5.525 -1.184 38.888 1.00 82.44 97 GLN A O 1
ATOM 768 N N . LYS A 1 98 ? -3.658 -0.102 38.266 1.00 83.44 98 LYS A N 1
ATOM 769 C CA . LYS A 1 98 ? -4.244 1.242 38.354 1.00 83.44 98 LYS A CA 1
ATOM 770 C C . LYS A 1 98 ? -5.420 1.397 37.410 1.00 83.44 98 LYS A C 1
ATOM 772 O O . LYS A 1 98 ? -6.456 1.897 37.828 1.00 83.44 98 LYS A O 1
ATOM 777 N N . ALA A 1 99 ? -5.289 0.950 36.170 1.00 75.25 99 ALA A N 1
ATOM 778 C CA . ALA A 1 99 ? -6.388 1.110 35.241 1.00 75.25 99 ALA A CA 1
ATOM 779 C C . ALA A 1 99 ? -7.531 0.124 35.495 1.00 75.25 99 ALA A C 1
ATOM 781 O O . ALA A 1 99 ? -8.688 0.499 35.351 1.00 75.25 99 ALA A O 1
ATOM 782 N N . ASN A 1 100 ? -7.234 -1.097 35.954 1.00 79.12 100 ASN A N 1
ATOM 783 C CA . ASN A 1 100 ? -8.275 -2.004 36.438 1.00 79.12 100 ASN A CA 1
ATOM 784 C C . ASN A 1 100 ? -9.061 -1.367 37.591 1.00 79.12 100 ASN A C 1
ATOM 786 O O . ASN A 1 100 ? -10.284 -1.453 37.605 1.00 79.12 100 ASN A O 1
ATOM 790 N N . ASN A 1 101 ? -8.382 -0.684 38.519 1.00 82.38 101 ASN A N 1
ATOM 791 C CA . ASN A 1 101 ? -9.050 0.047 39.594 1.00 82.38 101 ASN A CA 1
ATOM 792 C C . ASN A 1 101 ? -9.927 1.183 39.048 1.00 82.38 101 ASN A C 1
ATOM 794 O O . ASN A 1 101 ? -11.064 1.302 39.487 1.00 82.38 101 ASN A O 1
ATOM 798 N N . ILE A 1 102 ? -9.442 1.956 38.066 1.00 81.25 102 ILE A N 1
ATOM 799 C CA . ILE A 1 102 ? -10.230 3.014 37.409 1.00 81.25 102 ILE A CA 1
ATOM 800 C C . ILE A 1 102 ? -11.481 2.426 36.750 1.00 81.25 102 ILE A C 1
ATOM 802 O O . ILE A 1 102 ? -12.567 2.954 36.944 1.00 81.25 102 ILE A O 1
ATOM 806 N N . ILE A 1 103 ? -11.362 1.315 36.016 1.00 77.00 103 ILE A N 1
ATOM 807 C CA . ILE A 1 103 ? -12.506 0.649 35.373 1.00 77.00 103 ILE A CA 1
ATOM 808 C C . ILE A 1 103 ? -13.511 0.175 36.425 1.00 77.00 103 ILE A C 1
ATOM 810 O O . ILE A 1 103 ? -14.707 0.418 36.283 1.00 77.00 103 ILE A O 1
ATOM 814 N N . VAL A 1 104 ? -13.038 -0.482 37.488 1.00 79.69 104 VAL A N 1
ATOM 815 C CA . VAL A 1 104 ? -13.898 -0.958 38.578 1.00 79.69 104 VAL A CA 1
ATOM 816 C C . VAL A 1 104 ? -14.613 0.209 39.252 1.00 79.69 104 VAL A C 1
ATOM 818 O O . VAL A 1 104 ? -15.811 0.107 39.500 1.00 79.69 104 VAL A O 1
ATOM 821 N N . GLU A 1 105 ? -13.919 1.315 39.517 1.00 83.94 105 GLU A N 1
ATOM 822 C CA . GLU A 1 105 ? -14.492 2.526 40.109 1.00 83.94 105 GLU A CA 1
ATOM 823 C C . GLU A 1 105 ? -15.525 3.177 39.182 1.00 83.94 105 GLU A C 1
ATOM 825 O O . GLU A 1 105 ? -16.626 3.487 39.630 1.00 83.94 105 GLU A O 1
ATOM 830 N N . LEU A 1 106 ? -15.224 3.310 37.885 1.00 78.81 106 LEU A N 1
ATOM 831 C CA . LEU A 1 106 ? -16.150 3.864 36.893 1.00 78.81 106 LEU A CA 1
ATOM 832 C C . LEU A 1 106 ? -17.437 3.031 36.842 1.00 78.81 106 LEU A C 1
ATOM 834 O O . LEU A 1 106 ? -18.537 3.569 36.947 1.00 78.81 106 LEU A O 1
ATOM 838 N N . VAL A 1 107 ? -17.289 1.707 36.733 1.00 75.62 107 VAL A N 1
ATOM 839 C CA . VAL A 1 107 ? -18.399 0.751 36.696 1.00 75.62 107 VAL A CA 1
ATOM 840 C C . VAL A 1 107 ? -19.199 0.833 37.997 1.00 75.62 107 VAL A C 1
ATOM 842 O O . VAL A 1 107 ? -20.393 1.112 37.970 1.00 75.62 107 VAL A O 1
ATOM 845 N N . THR A 1 108 ? -18.565 0.659 39.156 1.00 78.19 108 THR A N 1
ATOM 846 C CA . THR A 1 108 ? -19.279 0.675 40.446 1.00 78.19 108 THR A CA 1
ATOM 847 C C . THR A 1 108 ? -19.945 2.015 40.748 1.00 78.19 108 THR A C 1
ATOM 849 O O . THR A 1 108 ? -21.056 2.017 41.275 1.00 78.19 108 THR A O 1
ATOM 852 N N . SER A 1 109 ? -19.325 3.139 40.384 1.00 82.19 109 SER A N 1
ATOM 853 C CA . SER A 1 109 ? -19.909 4.477 40.518 1.00 82.19 109 SER A CA 1
ATOM 854 C C . SER A 1 109 ? -21.152 4.637 39.641 1.00 82.19 109 SER A C 1
ATOM 856 O O . SER A 1 109 ? -22.221 4.989 40.141 1.00 82.19 109 SER A O 1
ATOM 858 N N . HIS A 1 110 ? -21.051 4.281 38.357 1.00 73.44 110 HIS A N 1
ATOM 859 C CA . HI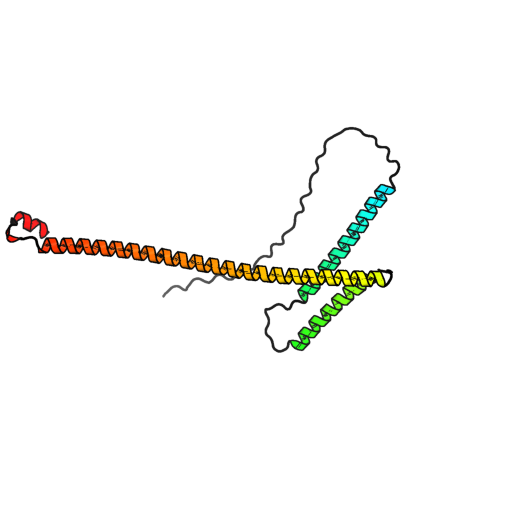S A 1 110 ? -22.154 4.389 37.403 1.00 73.44 110 HIS A CA 1
ATOM 860 C C . HIS A 1 110 ? -23.335 3.469 37.767 1.00 73.44 110 HIS A C 1
ATOM 862 O O . HIS A 1 110 ? -24.496 3.832 37.589 1.00 73.44 110 HIS A O 1
ATOM 868 N N . PHE A 1 111 ? -23.063 2.296 38.347 1.00 70.00 111 PHE A N 1
ATOM 869 C CA . PHE A 1 111 ? -24.103 1.351 38.768 1.00 70.00 111 PHE A CA 1
ATOM 870 C C . PHE A 1 111 ? -24.656 1.593 40.180 1.00 70.00 111 PHE A C 1
ATOM 872 O O . PHE A 1 111 ? -25.667 0.993 40.541 1.00 70.00 111 PHE A O 1
ATOM 879 N N . LYS A 1 112 ? -24.076 2.505 40.974 1.00 76.19 112 LYS A N 1
ATOM 880 C CA . LYS A 1 112 ? -24.501 2.775 42.362 1.00 76.19 112 LYS A CA 1
ATOM 881 C C . LYS A 1 112 ? -25.952 3.262 42.481 1.00 76.19 112 LYS A C 1
ATOM 883 O O . LYS A 1 112 ? -26.575 3.093 43.528 1.00 76.19 112 LYS A O 1
ATOM 888 N N . HIS A 1 113 ? -26.486 3.867 41.423 1.00 66.69 113 HIS A N 1
ATOM 889 C CA . HIS A 1 113 ? -27.841 4.423 41.391 1.00 66.69 113 HIS A CA 1
ATOM 890 C C . HIS A 1 113 ? -28.903 3.441 40.877 1.00 66.69 113 HIS A C 1
ATOM 892 O O . HIS A 1 113 ? -30.097 3.693 41.042 1.00 66.69 113 HIS A O 1
ATOM 898 N N . PHE A 1 114 ? -28.497 2.300 40.316 1.00 65.44 114 PHE A N 1
ATOM 899 C CA . PHE A 1 114 ? -29.425 1.289 39.823 1.00 65.44 114 PHE A CA 1
ATOM 900 C C . PHE A 1 114 ? -29.908 0.406 40.984 1.00 65.44 114 PHE A C 1
ATOM 902 O O . PHE A 1 114 ? -29.260 -0.563 41.368 1.00 65.44 114 PHE A O 1
ATOM 909 N N . LYS A 1 115 ? -31.084 0.725 41.544 1.00 65.50 115 LYS A N 1
ATOM 910 C CA . LYS A 1 115 ? -31.844 -0.141 42.476 1.00 65.50 115 LYS A CA 1
ATOM 911 C C . LYS A 1 115 ? -32.560 -1.302 41.755 1.00 65.50 115 LYS A C 1
ATOM 913 O O . LYS A 1 115 ? -33.621 -1.744 42.189 1.00 65.50 115 LYS A O 1
ATOM 918 N N . THR A 1 116 ? -32.046 -1.753 40.618 1.00 61.06 116 THR A N 1
ATOM 919 C CA . THR A 1 116 ? -32.692 -2.780 39.794 1.00 61.06 116 THR A CA 1
ATOM 920 C C . THR A 1 116 ? -32.464 -4.173 40.365 1.00 61.06 116 THR A C 1
ATOM 922 O O . THR A 1 116 ? -31.448 -4.447 41.007 1.00 61.06 116 THR A O 1
ATOM 925 N N . VAL A 1 117 ? -33.416 -5.069 40.112 1.00 64.19 117 VAL A N 1
ATOM 926 C CA . VAL A 1 117 ? -33.373 -6.471 40.538 1.00 64.19 117 VAL A CA 1
ATOM 927 C C . VAL A 1 117 ? -32.112 -7.124 39.954 1.00 64.19 117 VAL A C 1
ATOM 929 O O . VAL A 1 117 ? -31.830 -6.964 38.768 1.00 64.19 117 VAL A O 1
ATOM 932 N N . ASN A 1 118 ? -31.339 -7.849 40.773 1.00 76.19 118 ASN A N 1
ATOM 933 C CA . ASN A 1 118 ? -30.025 -8.431 40.427 1.00 76.19 118 ASN A CA 1
ATOM 934 C C . ASN A 1 118 ? -29.961 -9.144 39.054 1.00 76.19 118 ASN A C 1
ATOM 936 O O . ASN A 1 118 ? -28.895 -9.236 38.440 1.00 76.19 118 ASN A O 1
ATOM 940 N N . THR A 1 119 ? -31.091 -9.652 38.562 1.00 79.19 119 THR A N 1
ATOM 941 C CA . THR A 1 119 ? -31.239 -10.291 37.250 1.00 79.19 119 THR A CA 1
ATOM 942 C C . THR A 1 119 ? -31.038 -9.333 36.074 1.00 79.19 119 THR A C 1
ATOM 944 O O . THR A 1 119 ? -30.308 -9.676 35.147 1.00 79.19 119 THR A O 1
ATOM 947 N N . GLU A 1 120 ? -31.613 -8.129 36.116 1.00 79.81 120 GLU A N 1
ATOM 948 C CA . GLU A 1 120 ? -31.486 -7.123 35.048 1.00 79.81 120 GLU A CA 1
ATOM 949 C C . GLU A 1 120 ? -30.051 -6.605 34.959 1.00 79.81 120 GLU A C 1
ATOM 951 O O . GLU A 1 120 ? -29.466 -6.557 33.880 1.00 79.81 120 GLU A O 1
ATOM 956 N N . MET A 1 121 ? -29.434 -6.331 36.112 1.00 76.31 121 MET A N 1
ATOM 957 C CA . MET A 1 121 ? -28.030 -5.925 36.187 1.00 76.31 121 MET A CA 1
ATOM 958 C C . MET A 1 121 ? -27.104 -6.995 35.585 1.00 76.31 121 MET A C 1
ATOM 960 O O . MET A 1 121 ? -26.195 -6.677 34.820 1.00 76.31 121 MET A O 1
ATOM 964 N N . THR A 1 122 ? -27.356 -8.276 35.873 1.00 81.19 122 THR A N 1
ATOM 965 C CA . THR A 1 122 ? -26.573 -9.384 35.300 1.00 81.19 122 THR A CA 1
ATOM 966 C C . THR A 1 122 ? -26.714 -9.453 33.779 1.00 81.19 122 THR A C 1
ATOM 968 O O . THR A 1 122 ? -25.730 -9.724 33.089 1.00 81.19 122 THR A O 1
ATOM 971 N N . GLN A 1 123 ? -27.913 -9.206 33.246 1.00 83.81 123 GLN A N 1
ATOM 972 C CA . GLN A 1 123 ? -28.134 -9.193 31.802 1.00 83.81 123 GLN A CA 1
ATOM 973 C C . GLN A 1 123 ? -27.417 -8.011 31.138 1.00 83.81 123 GLN A C 1
ATOM 975 O O . GLN A 1 123 ? -26.681 -8.225 30.179 1.00 83.81 123 GLN A O 1
ATOM 980 N N . ILE A 1 124 ? -27.499 -6.811 31.724 1.00 81.06 124 ILE A N 1
ATOM 981 C CA . ILE A 1 124 ? -26.772 -5.622 31.250 1.00 81.06 124 ILE A CA 1
ATOM 982 C C . ILE A 1 124 ? -25.262 -5.892 31.183 1.00 81.06 124 ILE A C 1
ATOM 984 O O . ILE A 1 124 ? -24.613 -5.543 30.199 1.00 81.06 124 ILE A O 1
ATOM 988 N N . PHE A 1 125 ? -24.684 -6.558 32.189 1.00 81.44 125 PHE A N 1
ATOM 989 C CA . PHE A 1 125 ? -23.263 -6.920 32.159 1.00 81.44 125 PHE A CA 1
ATOM 990 C C . PHE A 1 125 ? -22.914 -7.916 31.048 1.00 81.44 125 PHE A C 1
ATOM 992 O O . PHE A 1 125 ? -21.850 -7.790 30.439 1.00 81.44 125 PHE A O 1
ATOM 999 N N . LYS A 1 126 ? -23.781 -8.898 30.770 1.00 86.06 126 LYS A N 1
ATOM 1000 C CA . LYS A 1 126 ? -23.578 -9.846 29.661 1.00 86.06 126 LYS A CA 1
ATOM 1001 C C . LYS A 1 126 ? -23.638 -9.144 28.310 1.00 86.06 126 LYS A C 1
ATOM 1003 O O . LYS A 1 126 ? -22.776 -9.386 27.463 1.00 86.06 126 LYS A O 1
ATOM 1008 N N . ASP A 1 127 ? -24.610 -8.260 28.130 1.00 83.94 127 ASP A N 1
ATOM 1009 C CA . ASP A 1 127 ? -24.782 -7.506 26.891 1.00 83.94 127 ASP A CA 1
ATOM 1010 C C . ASP A 1 127 ? -23.589 -6.565 26.683 1.00 83.94 127 ASP A C 1
ATOM 1012 O O . ASP A 1 127 ? -22.976 -6.562 25.616 1.00 83.94 127 ASP A O 1
ATOM 1016 N N . LEU A 1 128 ? -23.152 -5.867 27.738 1.00 83.19 128 LEU A N 1
ATOM 1017 C CA . LEU A 1 128 ? -21.959 -5.022 27.705 1.00 83.19 128 LEU A CA 1
ATOM 1018 C C . LEU A 1 128 ? -20.694 -5.824 27.369 1.00 83.19 128 LEU A C 1
ATOM 1020 O O . LEU A 1 128 ? -19.899 -5.394 26.535 1.00 83.19 128 LEU A O 1
ATOM 1024 N N . ALA A 1 129 ? -20.499 -6.995 27.981 1.00 81.44 129 ALA A N 1
ATOM 1025 C CA . ALA A 1 129 ? -19.361 -7.861 27.679 1.00 81.44 129 ALA A CA 1
ATOM 1026 C C . ALA A 1 129 ? -19.369 -8.330 26.214 1.00 81.44 129 ALA A C 1
ATOM 1028 O O . ALA A 1 129 ? -18.313 -8.384 25.581 1.00 81.44 129 ALA A O 1
ATOM 1029 N N . THR A 1 130 ? -20.554 -8.616 25.669 1.00 89.31 130 THR A N 1
ATOM 1030 C CA . THR A 1 130 ? -20.739 -8.999 24.263 1.00 89.31 130 THR A CA 1
ATOM 1031 C C . THR A 1 130 ? -20.379 -7.839 23.336 1.00 89.31 130 THR A C 1
ATOM 1033 O O . THR A 1 130 ? -19.520 -8.000 22.471 1.00 89.31 130 THR A O 1
ATOM 1036 N N . ILE A 1 131 ? -20.918 -6.642 23.592 1.00 85.81 131 ILE A N 1
ATOM 1037 C CA . ILE A 1 131 ? -20.619 -5.422 22.825 1.00 85.81 131 ILE A CA 1
ATOM 1038 C C . ILE A 1 131 ? -19.119 -5.102 22.864 1.00 85.81 131 ILE A C 1
ATOM 1040 O O . ILE A 1 131 ? -18.515 -4.809 21.832 1.00 85.81 131 ILE A O 1
ATOM 1044 N N . ILE A 1 132 ? -18.486 -5.177 24.039 1.00 82.81 132 ILE A N 1
ATOM 1045 C CA . ILE A 1 132 ? -17.039 -4.961 24.174 1.00 82.81 132 ILE A CA 1
ATOM 1046 C C . ILE A 1 132 ? -16.271 -6.005 23.356 1.00 82.81 132 ILE A C 1
ATOM 1048 O O . ILE A 1 132 ? -15.332 -5.649 22.642 1.00 82.81 132 ILE A O 1
ATOM 1052 N N . GLY A 1 133 ? -16.674 -7.277 23.422 1.00 83.88 133 GLY A N 1
ATOM 1053 C CA . GLY A 1 133 ? -16.085 -8.356 22.632 1.00 83.88 133 GLY A CA 1
ATOM 1054 C C . GLY A 1 133 ? -16.129 -8.064 21.132 1.00 83.88 133 GLY A C 1
ATOM 1055 O O . GLY A 1 133 ? -15.089 -8.084 20.469 1.00 83.88 133 GLY A O 1
ATOM 1056 N N . GLU A 1 134 ? -17.303 -7.702 20.619 1.00 89.06 134 GLU A N 1
ATOM 1057 C CA . GLU A 1 134 ? -17.514 -7.337 19.216 1.00 89.06 134 GLU A CA 1
ATOM 1058 C C . GLU A 1 134 ? -16.654 -6.134 18.806 1.00 89.06 134 GLU A C 1
ATOM 1060 O O . GLU A 1 134 ? -15.915 -6.203 17.820 1.00 89.06 134 GLU A O 1
ATOM 1065 N N . LYS A 1 135 ? -16.651 -5.054 19.598 1.00 80.06 135 LYS A N 1
ATOM 1066 C CA . LYS A 1 135 ? -15.841 -3.855 19.322 1.00 80.06 135 LYS A CA 1
ATOM 1067 C C . LYS A 1 135 ? -14.344 -4.160 19.314 1.00 80.06 135 LYS A C 1
ATOM 1069 O O . LYS A 1 135 ? -13.628 -3.667 18.442 1.00 80.06 135 LYS A O 1
ATOM 1074 N N . VAL A 1 136 ? -13.862 -5.009 20.224 1.00 84.38 136 VAL A N 1
ATOM 1075 C CA . VAL A 1 136 ? -12.461 -5.458 20.243 1.00 84.38 136 VAL A CA 1
ATOM 1076 C C . VAL A 1 136 ? -12.131 -6.286 19.000 1.00 84.38 136 VAL A C 1
ATOM 1078 O O . VAL A 1 136 ? -11.049 -6.121 18.430 1.00 84.38 136 VAL A O 1
ATOM 1081 N N . THR A 1 137 ? -13.030 -7.168 18.552 1.00 87.75 137 THR A N 1
ATOM 1082 C CA . THR A 1 137 ? -12.815 -7.933 17.312 1.00 87.75 137 THR A CA 1
ATOM 1083 C C . THR A 1 137 ? -12.787 -7.035 16.078 1.00 87.75 137 THR A C 1
ATOM 1085 O O . THR A 1 137 ? -11.839 -7.130 15.297 1.00 87.75 137 THR A O 1
ATOM 1088 N N . ALA A 1 138 ? -13.720 -6.086 15.967 1.00 90.50 138 ALA A N 1
ATOM 1089 C CA . ALA A 1 138 ? -13.756 -5.106 14.886 1.00 90.50 138 ALA A CA 1
ATOM 1090 C C . ALA A 1 138 ? -12.498 -4.220 14.871 1.00 90.50 138 ALA A C 1
ATOM 1092 O O . ALA A 1 138 ? -11.912 -3.984 13.816 1.00 90.50 138 ALA A O 1
ATOM 1093 N N . ALA A 1 139 ? -12.014 -3.782 16.039 1.00 83.25 139 ALA A N 1
ATOM 1094 C CA . ALA A 1 139 ? -10.778 -3.006 16.141 1.00 83.25 139 ALA A CA 1
ATOM 1095 C C . ALA A 1 139 ? -9.547 -3.809 15.683 1.00 83.25 139 ALA A C 1
ATOM 1097 O O . ALA A 1 139 ? -8.689 -3.285 14.970 1.00 83.25 139 ALA A O 1
ATOM 1098 N N . LYS A 1 140 ? -9.459 -5.098 16.046 1.00 89.38 140 LYS A N 1
ATOM 1099 C CA . LYS A 1 140 ? -8.385 -5.989 15.570 1.00 89.38 140 LYS A CA 1
ATOM 1100 C C . LYS A 1 140 ? -8.425 -6.164 14.055 1.00 89.38 140 LYS A C 1
ATOM 1102 O O . LYS A 1 140 ? -7.372 -6.176 13.419 1.00 89.38 140 LYS A O 1
ATOM 1107 N N . GLU A 1 141 ? -9.612 -6.308 13.482 1.00 93.88 141 GLU A N 1
ATOM 1108 C CA . GLU A 1 141 ? -9.784 -6.428 12.037 1.00 93.88 141 GLU A CA 1
ATOM 1109 C C . GLU A 1 141 ? -9.409 -5.131 11.312 1.00 93.88 141 GLU A C 1
ATOM 1111 O O . GLU A 1 141 ? -8.623 -5.171 10.369 1.00 93.88 141 GLU A O 1
ATOM 1116 N N . ALA A 1 142 ? -9.837 -3.973 11.818 1.00 89.00 142 ALA A N 1
ATOM 1117 C CA . ALA A 1 142 ? -9.447 -2.671 11.279 1.00 89.00 142 ALA A CA 1
ATOM 1118 C C . ALA A 1 142 ? -7.919 -2.470 11.280 1.00 89.00 142 ALA A C 1
ATOM 1120 O O . ALA A 1 142 ? -7.352 -1.958 10.313 1.00 89.00 142 ALA A O 1
ATOM 1121 N N . VAL A 1 143 ? -7.230 -2.922 12.335 1.00 90.12 143 VAL A N 1
ATOM 1122 C CA . VAL A 1 143 ? -5.759 -2.921 12.393 1.00 90.12 143 VAL A CA 1
ATOM 1123 C C . VAL A 1 143 ? -5.154 -3.801 11.297 1.00 90.12 143 VAL A C 1
ATOM 1125 O O . VAL A 1 143 ? -4.235 -3.354 10.614 1.00 90.12 143 VAL A O 1
ATOM 1128 N N . ARG A 1 144 ? -5.684 -5.013 11.076 1.00 94.12 144 ARG A N 1
ATOM 1129 C CA . ARG A 1 144 ? -5.219 -5.898 9.991 1.00 94.12 144 ARG A CA 1
ATOM 1130 C C . ARG A 1 144 ? -5.411 -5.260 8.617 1.00 94.12 144 ARG A C 1
ATOM 1132 O O . ARG A 1 144 ? -4.464 -5.214 7.840 1.00 94.12 144 ARG A O 1
ATOM 1139 N N . VAL A 1 145 ? -6.596 -4.706 8.353 1.00 96.38 145 VAL A N 1
ATOM 1140 C CA . VAL A 1 145 ? -6.915 -4.023 7.088 1.00 96.38 145 VAL A CA 1
ATOM 1141 C C . VAL A 1 145 ? -5.961 -2.855 6.836 1.00 96.38 145 VAL A C 1
ATOM 1143 O O . VAL A 1 145 ? -5.458 -2.694 5.725 1.00 96.38 145 VAL A O 1
ATOM 1146 N N . ARG A 1 146 ? -5.656 -2.056 7.865 1.00 93.50 146 ARG A N 1
ATOM 1147 C CA . ARG A 1 146 ? -4.683 -0.959 7.765 1.00 93.50 146 ARG A CA 1
ATOM 1148 C C . ARG A 1 146 ? -3.284 -1.470 7.410 1.00 93.50 146 ARG A C 1
ATOM 1150 O O . ARG A 1 146 ? -2.614 -0.876 6.566 1.00 93.50 146 ARG A O 1
ATOM 1157 N N . ASP A 1 147 ? -2.835 -2.541 8.056 1.00 94.62 147 ASP A N 1
ATOM 1158 C CA . ASP A 1 147 ? -1.505 -3.100 7.815 1.00 94.62 147 ASP A CA 1
ATOM 1159 C C . ASP A 1 147 ? -1.397 -3.691 6.396 1.00 94.62 147 ASP A C 1
ATOM 1161 O O . ASP A 1 147 ? -0.384 -3.500 5.720 1.00 94.62 147 ASP A O 1
ATOM 1165 N N . ASP A 1 148 ? -2.454 -4.339 5.902 1.00 96.88 148 ASP A N 1
ATOM 1166 C CA . ASP A 1 148 ? -2.520 -4.844 4.528 1.00 96.88 148 ASP A CA 1
ATOM 1167 C C . ASP A 1 148 ? -2.574 -3.713 3.494 1.00 96.88 148 ASP A C 1
ATOM 1169 O O . ASP A 1 148 ? -1.862 -3.762 2.487 1.00 96.88 148 ASP A O 1
ATOM 1173 N N . TYR A 1 149 ? -3.315 -2.638 3.770 1.00 97.12 149 TYR A N 1
ATOM 1174 C CA . TYR A 1 149 ? -3.295 -1.433 2.940 1.00 97.12 149 TYR A CA 1
ATOM 1175 C C . TYR A 1 149 ? -1.881 -0.844 2.815 1.00 97.12 149 TYR A C 1
ATOM 1177 O O . TYR A 1 149 ? -1.438 -0.500 1.715 1.00 97.12 149 TYR A O 1
ATOM 1185 N N . GLU A 1 150 ? -1.132 -0.762 3.918 1.00 95.69 150 GLU A N 1
ATOM 1186 C CA . GLU A 1 150 ? 0.227 -0.217 3.886 1.00 95.69 150 GLU A CA 1
ATOM 1187 C C . GLU A 1 150 ? 1.198 -1.136 3.116 1.00 95.69 150 GLU A C 1
ATOM 1189 O O . GLU A 1 150 ? 2.075 -0.634 2.404 1.00 95.69 150 GLU A O 1
ATOM 1194 N N . LYS A 1 151 ? 1.012 -2.468 3.159 1.00 97.81 151 LYS A N 1
ATOM 1195 C CA . LYS A 1 151 ? 1.752 -3.411 2.294 1.00 97.81 151 LYS A CA 1
ATOM 1196 C C . LYS A 1 151 ? 1.481 -3.143 0.814 1.00 97.81 151 LYS A C 1
ATOM 1198 O O . LYS A 1 151 ? 2.432 -2.925 0.063 1.00 97.81 151 LYS A O 1
ATOM 1203 N N . VAL A 1 152 ? 0.209 -3.082 0.412 1.00 98.19 152 VAL A N 1
ATOM 1204 C CA . VAL A 1 152 ? -0.198 -2.845 -0.987 1.00 98.19 152 VAL A CA 1
ATOM 1205 C C . VAL A 1 152 ? 0.347 -1.512 -1.500 1.00 98.19 152 VAL A C 1
ATOM 1207 O O . VAL A 1 152 ? 0.888 -1.416 -2.602 1.00 98.19 152 VAL A O 1
ATOM 1210 N N . LYS A 1 153 ? 0.275 -0.464 -0.678 1.00 97.75 153 LYS A N 1
ATOM 1211 C CA . LYS A 1 153 ? 0.832 0.855 -0.996 1.00 97.75 153 LYS A CA 1
ATOM 1212 C C . LYS A 1 153 ? 2.345 0.811 -1.226 1.00 97.75 153 LYS A C 1
ATOM 1214 O O . LYS A 1 153 ? 2.847 1.494 -2.123 1.00 97.75 153 LYS A O 1
ATOM 1219 N N . ASN A 1 154 ? 3.084 0.041 -0.430 1.00 97.44 154 ASN A N 1
ATOM 1220 C CA . ASN A 1 154 ? 4.529 -0.112 -0.595 1.00 97.44 154 ASN A CA 1
ATOM 1221 C C . ASN A 1 154 ? 4.883 -0.928 -1.842 1.00 97.44 154 ASN A C 1
ATOM 1223 O O . ASN A 1 154 ? 5.774 -0.526 -2.592 1.00 97.44 154 ASN A O 1
ATOM 1227 N N . GLU A 1 155 ? 4.142 -1.996 -2.121 1.00 98.12 155 GLU A N 1
ATOM 1228 C CA . GLU A 1 155 ? 4.291 -2.782 -3.347 1.00 98.12 155 GLU A CA 1
ATOM 1229 C C . GLU A 1 155 ? 4.042 -1.925 -4.598 1.00 98.12 155 GLU A C 1
ATOM 1231 O O . GLU A 1 155 ? 4.841 -1.920 -5.537 1.00 98.12 155 GLU A O 1
ATOM 1236 N N . LEU A 1 156 ? 2.999 -1.088 -4.580 1.00 98.12 156 LEU A N 1
ATOM 1237 C CA . LEU A 1 156 ? 2.697 -0.168 -5.676 1.00 98.12 156 LEU A CA 1
ATOM 1238 C C . LEU A 1 156 ? 3.823 0.852 -5.912 1.00 98.12 156 LEU A C 1
ATOM 1240 O O . LEU A 1 156 ? 4.163 1.157 -7.061 1.00 98.12 156 LEU A O 1
ATOM 1244 N N . LYS A 1 157 ? 4.432 1.379 -4.841 1.00 98.12 157 LYS A N 1
ATOM 1245 C CA . LYS A 1 157 ? 5.604 2.267 -4.949 1.00 98.12 157 LYS A CA 1
ATOM 1246 C C . LYS A 1 157 ? 6.789 1.553 -5.596 1.00 98.12 157 LYS A C 1
ATOM 1248 O O . LYS A 1 157 ? 7.454 2.150 -6.444 1.00 98.12 157 LYS A O 1
ATOM 1253 N N . LEU A 1 158 ? 7.040 0.301 -5.221 1.00 98.44 158 LEU A N 1
ATOM 1254 C CA . LEU A 1 158 ? 8.134 -0.496 -5.767 1.00 98.44 158 LEU A CA 1
ATOM 1255 C C . LEU A 1 158 ? 7.916 -0.762 -7.263 1.00 98.44 158 LEU A C 1
ATOM 1257 O O . LEU A 1 158 ? 8.768 -0.407 -8.076 1.00 98.44 158 LEU A O 1
ATOM 1261 N N . ARG A 1 159 ? 6.715 -1.205 -7.650 1.00 98.31 159 ARG A N 1
ATOM 1262 C CA . ARG A 1 159 ? 6.337 -1.425 -9.057 1.00 98.31 159 ARG A CA 1
ATOM 1263 C C . ARG A 1 159 ? 6.428 -0.153 -9.906 1.00 98.31 159 ARG A C 1
ATOM 1265 O O . ARG A 1 159 ? 6.855 -0.183 -11.060 1.00 98.31 159 ARG A O 1
ATOM 1272 N N . LYS A 1 160 ? 6.072 1.005 -9.338 1.00 98.44 160 LYS A N 1
ATOM 1273 C CA . LYS A 1 160 ? 6.250 2.310 -9.998 1.00 98.44 160 LYS A CA 1
ATOM 1274 C C . LYS A 1 160 ? 7.726 2.625 -10.258 1.00 98.44 160 LYS A C 1
ATOM 1276 O O . LYS A 1 160 ? 8.048 3.180 -11.311 1.00 98.44 160 LYS A O 1
ATOM 1281 N N . ASN A 1 161 ? 8.613 2.298 -9.322 1.00 98.12 161 ASN A N 1
ATOM 1282 C CA . ASN A 1 161 ? 10.052 2.499 -9.485 1.00 98.12 161 ASN A CA 1
ATOM 1283 C C . ASN A 1 161 ? 10.645 1.544 -10.529 1.00 98.12 161 ASN A C 1
ATOM 1285 O O . ASN A 1 161 ? 11.402 1.994 -11.386 1.00 98.12 161 ASN A O 1
ATOM 1289 N N . GLU A 1 162 ? 10.233 0.277 -10.538 1.00 98.56 162 GLU A N 1
ATOM 1290 C CA . GLU A 1 162 ? 10.634 -0.689 -11.571 1.00 98.56 162 GLU A CA 1
ATOM 1291 C C . GLU A 1 162 ? 10.232 -0.228 -12.976 1.00 98.56 162 GLU A C 1
ATOM 1293 O O . GLU A 1 162 ? 11.044 -0.241 -13.901 1.00 98.56 162 GLU A O 1
ATOM 1298 N N . LEU A 1 163 ? 9.001 0.269 -13.147 1.00 98.44 163 LEU A N 1
ATOM 1299 C CA . LEU A 1 163 ? 8.550 0.819 -14.430 1.00 98.44 163 LEU A CA 1
ATOM 1300 C C . LEU A 1 163 ? 9.376 2.034 -14.869 1.00 98.44 163 LEU A C 1
ATOM 1302 O O . LEU A 1 163 ? 9.652 2.196 -16.061 1.00 98.44 163 LEU A O 1
ATOM 1306 N N . ARG A 1 164 ? 9.788 2.893 -13.927 1.00 98.44 164 ARG A N 1
ATOM 1307 C CA . ARG A 1 164 ? 10.687 4.020 -14.220 1.00 98.44 164 ARG A CA 1
ATOM 1308 C C . ARG A 1 164 ? 12.048 3.529 -14.706 1.00 98.44 164 ARG A C 1
ATOM 1310 O O . ARG A 1 164 ? 12.525 4.052 -15.713 1.00 98.44 164 ARG A O 1
ATOM 1317 N N . LEU A 1 165 ? 12.616 2.517 -14.051 1.00 98.62 165 LEU A N 1
ATOM 1318 C CA . LEU A 1 165 ? 13.903 1.933 -14.428 1.00 98.62 165 LEU A CA 1
ATOM 1319 C C . LEU A 1 165 ? 13.839 1.277 -15.816 1.00 98.62 165 LEU A C 1
ATOM 1321 O O . LEU A 1 165 ? 14.635 1.600 -16.698 1.00 98.62 165 LEU A O 1
ATOM 1325 N N . ARG A 1 166 ? 12.805 0.470 -16.071 1.00 98.38 166 ARG A N 1
ATOM 1326 C CA . ARG A 1 166 ? 12.581 -0.162 -17.380 1.00 98.38 166 ARG A CA 1
ATOM 1327 C C . ARG A 1 166 ? 12.406 0.871 -18.495 1.00 98.38 166 ARG A C 1
ATOM 1329 O O . ARG A 1 166 ? 12.891 0.691 -19.611 1.00 98.38 166 ARG A O 1
ATOM 1336 N N . LYS A 1 167 ? 11.745 1.998 -18.204 1.00 98.50 167 LYS A N 1
ATOM 1337 C CA . LYS A 1 167 ? 11.624 3.116 -19.149 1.00 98.50 167 LYS A CA 1
ATOM 1338 C C . LYS A 1 167 ? 12.981 3.762 -19.450 1.00 98.50 167 LYS A C 1
ATOM 1340 O O . LYS A 1 167 ? 13.216 4.114 -20.606 1.00 98.50 167 LYS A O 1
ATOM 1345 N N . SER A 1 168 ? 13.857 3.944 -18.459 1.00 98.31 168 SER A N 1
ATOM 1346 C CA . SER A 1 168 ? 15.219 4.446 -18.704 1.00 98.31 168 SER A CA 1
ATOM 1347 C C . SER A 1 168 ? 16.067 3.462 -19.506 1.00 98.31 168 SER A C 1
ATOM 1349 O O . SER A 1 168 ? 16.708 3.883 -20.464 1.00 98.31 168 SER A O 1
ATOM 1351 N N . GLU A 1 169 ? 16.004 2.166 -19.208 1.00 98.50 169 GLU A N 1
ATOM 1352 C CA . GLU A 1 169 ? 16.722 1.131 -19.964 1.00 98.50 169 GLU A CA 1
ATOM 1353 C C . GLU A 1 169 ? 16.302 1.107 -21.437 1.00 98.50 169 GLU A C 1
ATOM 1355 O O . GLU A 1 169 ? 17.145 1.076 -22.331 1.00 98.50 169 GLU A O 1
ATOM 1360 N N . LEU A 1 170 ? 14.998 1.196 -21.718 1.00 98.38 170 LEU A N 1
ATOM 1361 C CA . LEU A 1 170 ? 14.499 1.272 -23.094 1.00 98.38 170 LEU A CA 1
ATOM 1362 C C . LEU A 1 170 ? 14.989 2.527 -23.827 1.00 98.38 170 LEU A C 1
ATOM 1364 O O . LEU A 1 170 ? 15.264 2.468 -25.026 1.00 98.38 170 LEU A O 1
ATOM 1368 N N . LYS A 1 171 ? 15.116 3.665 -23.131 1.00 98.38 171 LYS A N 1
ATOM 1369 C CA . LYS A 1 171 ? 15.701 4.881 -23.718 1.00 98.38 171 LYS A CA 1
ATOM 1370 C C . LYS A 1 171 ? 17.178 4.685 -24.057 1.00 98.38 171 LYS A C 1
ATOM 1372 O O . LYS A 1 171 ? 17.585 5.099 -25.139 1.00 98.38 171 LYS A O 1
ATOM 1377 N N . LEU A 1 172 ? 17.947 4.048 -23.174 1.00 98.50 172 LEU A N 1
ATOM 1378 C CA . LEU A 1 172 ? 19.359 3.746 -23.417 1.00 98.50 172 LEU A CA 1
ATOM 1379 C C . LEU A 1 172 ? 19.522 2.804 -24.612 1.00 98.50 172 LEU A C 1
ATOM 1381 O O . LEU A 1 172 ? 20.186 3.182 -25.571 1.00 98.50 172 LEU A O 1
ATOM 1385 N N . LYS A 1 173 ? 18.791 1.683 -24.651 1.00 98.44 173 LYS A N 1
ATOM 1386 C CA . LYS A 1 173 ? 18.800 0.751 -25.796 1.00 98.44 173 LYS A CA 1
ATOM 1387 C C . LYS A 1 173 ? 18.423 1.424 -27.115 1.00 98.44 173 LYS A C 1
ATOM 1389 O O . LYS A 1 173 ? 19.006 1.147 -28.159 1.00 98.44 173 LYS A O 1
ATOM 1394 N N . LYS A 1 174 ? 17.449 2.343 -27.091 1.00 98.44 174 LYS A N 1
ATOM 1395 C CA . LYS A 1 174 ? 17.084 3.130 -28.278 1.00 98.44 174 LYS A CA 1
ATOM 1396 C C . LYS A 1 174 ? 18.242 4.015 -28.747 1.00 98.44 174 LYS A C 1
ATOM 1398 O O . LYS A 1 174 ? 18.432 4.156 -29.953 1.00 98.44 174 LYS A O 1
ATOM 1403 N N . ASN A 1 175 ? 18.979 4.630 -27.826 1.00 98.06 175 ASN A N 1
ATOM 1404 C CA . ASN A 1 175 ? 20.130 5.468 -28.154 1.00 98.06 175 ASN A CA 1
ATOM 1405 C C . ASN A 1 175 ? 21.313 4.632 -28.661 1.00 98.06 175 ASN A C 1
ATOM 1407 O O . ASN A 1 175 ? 21.890 4.984 -29.683 1.00 98.06 175 ASN A O 1
ATOM 1411 N N . GLU A 1 176 ? 21.605 3.497 -28.026 1.00 98.25 176 GLU A N 1
ATOM 1412 C CA . GLU A 1 176 ? 22.615 2.531 -28.484 1.00 98.25 176 GLU A CA 1
ATOM 1413 C C . GLU A 1 176 ? 22.326 2.055 -29.910 1.00 98.25 176 GLU A C 1
ATOM 1415 O O . GLU A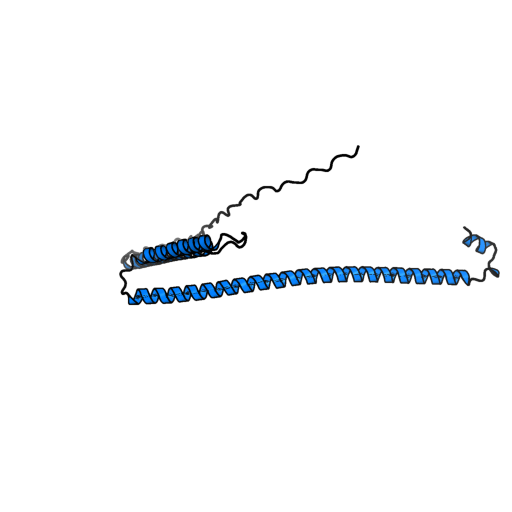 1 176 ? 23.207 2.080 -30.764 1.00 98.25 176 GLU A O 1
ATOM 1420 N N . LEU A 1 177 ? 21.069 1.715 -30.217 1.00 98.25 177 LEU A N 1
ATOM 1421 C CA . LEU A 1 177 ? 20.676 1.314 -31.568 1.00 98.25 177 LEU A CA 1
ATOM 1422 C C . LEU A 1 177 ? 20.863 2.445 -32.591 1.00 98.25 177 LEU A C 1
ATOM 1424 O O . LEU A 1 177 ? 21.235 2.188 -33.735 1.00 98.25 177 LEU A O 1
ATOM 1428 N N . LYS A 1 178 ? 20.595 3.701 -32.211 1.00 98.12 178 LYS A N 1
ATOM 1429 C CA . LYS A 1 178 ? 20.839 4.855 -33.090 1.00 98.12 178 LYS A CA 1
ATOM 1430 C C . LYS A 1 178 ? 22.327 5.036 -33.378 1.00 98.12 178 LYS A C 1
ATOM 1432 O O . LYS A 1 178 ? 22.669 5.242 -34.538 1.00 98.12 178 LYS A O 1
ATOM 1437 N N . LEU A 1 179 ? 23.169 4.937 -32.349 1.00 98.19 179 LEU A N 1
ATOM 1438 C CA . LEU A 1 179 ? 24.623 5.027 -32.479 1.00 98.19 179 LEU A CA 1
ATOM 1439 C C . LEU A 1 179 ? 25.167 3.880 -33.329 1.00 98.19 179 LEU A C 1
ATOM 1441 O O . LEU A 1 179 ? 25.893 4.126 -34.279 1.00 98.19 179 LEU A O 1
ATOM 1445 N N . SER A 1 180 ? 24.732 2.644 -33.082 1.00 98.19 180 SER A N 1
ATOM 1446 C CA . SER A 1 180 ? 25.131 1.483 -33.884 1.00 98.19 180 SER A CA 1
ATOM 1447 C C . SER A 1 180 ? 24.774 1.653 -35.365 1.00 98.19 180 SER A C 1
ATOM 1449 O O . SER A 1 180 ? 25.610 1.410 -36.230 1.00 98.19 180 SER A O 1
ATOM 1451 N N . LYS A 1 181 ? 23.572 2.160 -35.675 1.00 97.94 181 LYS A N 1
ATOM 1452 C CA . LYS A 1 181 ? 23.187 2.491 -37.058 1.00 97.94 181 LYS A CA 1
ATOM 1453 C C . LYS A 1 181 ? 24.021 3.618 -37.660 1.00 97.94 181 LYS A C 1
ATOM 1455 O O . LYS A 1 181 ? 24.198 3.645 -38.871 1.00 97.94 181 LYS A O 1
ATOM 1460 N N . GLN A 1 182 ? 24.451 4.586 -36.855 1.00 97.69 182 GLN A N 1
ATOM 1461 C CA . GLN A 1 182 ? 25.321 5.659 -37.322 1.00 97.69 182 GLN A CA 1
ATOM 1462 C C . GLN A 1 182 ? 26.711 5.119 -37.657 1.00 97.69 182 GLN A C 1
ATOM 1464 O O . GLN A 1 182 ? 27.147 5.315 -38.783 1.00 97.69 182 GLN A O 1
ATOM 1469 N N . VAL A 1 183 ? 27.315 4.354 -36.748 1.00 97.69 183 VAL A N 1
ATOM 1470 C CA . VAL A 1 183 ? 28.611 3.698 -36.962 1.00 97.69 183 VAL A CA 1
ATOM 1471 C C . VAL A 1 183 ? 28.571 2.814 -38.208 1.00 97.69 183 VAL A C 1
ATOM 1473 O O . VAL A 1 183 ? 29.439 2.926 -39.057 1.00 97.69 183 VAL A O 1
ATOM 1476 N N . GLN A 1 184 ? 27.521 2.003 -38.388 1.00 97.38 184 GLN A N 1
ATOM 1477 C CA . GLN A 1 184 ? 27.364 1.190 -39.602 1.00 97.38 184 GLN A CA 1
ATOM 1478 C C . GLN A 1 184 ? 27.288 2.022 -40.889 1.00 97.38 184 GLN A C 1
ATOM 1480 O O . GLN A 1 184 ? 27.753 1.581 -41.935 1.00 97.38 184 GLN A O 1
ATOM 1485 N N . ARG A 1 185 ? 26.668 3.208 -40.849 1.00 96.38 185 ARG A N 1
ATOM 1486 C CA . ARG A 1 185 ? 26.650 4.097 -42.018 1.00 96.38 185 ARG A CA 1
ATOM 1487 C C . ARG A 1 185 ? 28.041 4.645 -42.298 1.00 96.38 185 ARG A C 1
ATOM 1489 O O . ARG A 1 185 ? 28.449 4.605 -43.448 1.00 96.38 185 ARG A O 1
ATOM 1496 N N . GLU A 1 186 ? 28.739 5.120 -41.271 1.00 96.06 186 GLU A N 1
ATOM 1497 C CA . GLU A 1 186 ? 30.107 5.644 -41.376 1.00 96.06 186 GLU A CA 1
ATOM 1498 C C . GLU A 1 186 ? 31.053 4.584 -41.957 1.00 96.06 186 GLU A C 1
ATOM 1500 O O . GLU A 1 186 ? 31.684 4.849 -42.971 1.00 96.06 186 GLU A O 1
ATOM 1505 N N . THR A 1 187 ? 31.014 3.340 -41.465 1.00 95.69 187 THR A N 1
ATOM 1506 C CA . THR A 1 187 ? 31.832 2.250 -42.029 1.00 95.69 187 THR A CA 1
ATOM 1507 C C . THR A 1 187 ? 31.523 1.969 -43.500 1.00 95.69 187 THR A C 1
ATOM 1509 O O . THR A 1 187 ? 32.430 1.721 -44.281 1.00 95.69 187 THR A O 1
ATOM 1512 N N . ILE A 1 188 ? 30.249 2.038 -43.915 1.00 95.56 188 ILE A N 1
ATOM 1513 C CA . ILE A 1 188 ? 29.873 1.856 -45.329 1.00 95.56 188 ILE A CA 1
ATOM 1514 C C . ILE A 1 188 ? 30.407 3.007 -46.195 1.00 95.56 188 ILE A C 1
ATOM 1516 O O . ILE A 1 188 ? 30.761 2.785 -47.355 1.00 95.56 188 ILE A O 1
ATOM 1520 N N . TYR A 1 189 ? 30.423 4.236 -45.670 1.00 94.06 189 TYR A N 1
ATOM 1521 C CA . TYR A 1 189 ? 31.016 5.378 -46.363 1.00 94.06 189 TYR A CA 1
ATOM 1522 C C . TYR A 1 189 ? 32.533 5.217 -46.489 1.00 94.06 189 TYR A C 1
ATOM 1524 O O . TYR A 1 189 ? 33.042 5.367 -47.598 1.00 94.06 189 TYR A O 1
ATOM 1532 N N . ASP A 1 190 ? 33.220 4.831 -45.414 1.00 92.31 190 ASP A N 1
ATOM 1533 C CA . ASP A 1 190 ? 34.667 4.594 -45.412 1.00 92.31 190 ASP A CA 1
ATOM 1534 C C . ASP A 1 190 ? 35.054 3.474 -46.391 1.00 92.31 190 ASP A C 1
ATOM 1536 O O . ASP A 1 190 ? 35.918 3.669 -47.246 1.00 92.31 190 ASP A O 1
ATOM 1540 N N . ASP A 1 191 ? 34.353 2.334 -46.358 1.00 93.88 191 ASP A N 1
ATOM 1541 C CA . ASP A 1 191 ? 34.567 1.224 -47.297 1.00 93.88 191 ASP A CA 1
ATOM 1542 C C . ASP A 1 191 ? 34.356 1.666 -48.753 1.00 93.88 191 ASP A C 1
ATOM 1544 O O . ASP A 1 191 ? 35.114 1.291 -49.649 1.00 93.88 191 ASP A O 1
ATOM 1548 N N . ARG A 1 192 ? 33.334 2.493 -49.014 1.00 90.94 192 ARG A N 1
ATOM 1549 C CA . ARG A 1 192 ? 33.071 3.033 -50.356 1.00 90.94 192 ARG A CA 1
ATOM 1550 C C . ARG A 1 192 ? 34.191 3.959 -50.827 1.00 90.94 192 ARG A C 1
ATOM 1552 O O . ARG A 1 192 ? 34.540 3.897 -52.002 1.00 90.94 192 ARG A O 1
ATOM 1559 N N . ILE A 1 193 ? 34.724 4.802 -49.944 1.00 88.44 193 ILE A N 1
ATOM 1560 C CA . ILE A 1 193 ? 35.856 5.687 -50.247 1.00 88.44 193 ILE A CA 1
ATOM 1561 C C . ILE A 1 193 ? 37.096 4.846 -50.567 1.00 88.44 193 ILE A C 1
ATOM 1563 O O . ILE A 1 193 ? 37.735 5.078 -51.588 1.00 88.44 193 ILE A O 1
ATOM 1567 N N . MET A 1 194 ? 37.389 3.815 -49.766 1.00 87.12 194 MET A N 1
ATOM 1568 C CA . MET A 1 194 ? 38.540 2.929 -49.989 1.00 87.12 194 MET A CA 1
ATOM 1569 C C . MET A 1 194 ? 38.457 2.120 -51.293 1.00 87.12 194 MET A C 1
ATOM 1571 O O . MET A 1 194 ? 39.487 1.765 -51.859 1.00 87.12 194 MET A O 1
ATOM 1575 N N . MET A 1 195 ? 37.249 1.813 -51.774 1.00 86.62 195 MET A N 1
ATOM 1576 C CA . MET A 1 195 ? 37.033 1.080 -53.029 1.00 86.62 195 MET A CA 1
ATOM 1577 C C . MET A 1 195 ? 36.937 1.976 -54.275 1.00 86.62 195 MET A C 1
ATOM 1579 O O . MET A 1 195 ? 36.792 1.448 -55.380 1.00 86.62 195 MET A O 1
ATOM 1583 N N . MET A 1 196 ? 36.983 3.306 -54.140 1.00 81.81 196 MET A N 1
ATOM 1584 C CA . MET A 1 196 ? 37.042 4.196 -55.302 1.00 81.81 196 MET A CA 1
ATOM 1585 C C . MET A 1 196 ? 38.410 4.075 -55.980 1.00 81.81 196 MET A C 1
ATOM 1587 O O . MET A 1 196 ? 39.448 4.319 -55.371 1.00 81.81 196 MET A O 1
ATOM 1591 N N . ASP A 1 197 ? 38.408 3.718 -57.262 1.00 77.12 197 ASP A N 1
ATOM 1592 C CA . ASP A 1 197 ? 39.618 3.680 -58.078 1.00 77.12 197 ASP A CA 1
ATOM 1593 C C . ASP A 1 197 ? 40.044 5.109 -58.453 1.00 77.12 197 ASP A C 1
ATOM 1595 O O . ASP A 1 197 ? 39.553 5.699 -59.419 1.00 77.12 197 ASP A O 1
ATOM 1599 N N . THR A 1 198 ? 40.962 5.675 -57.669 1.00 73.94 198 THR A N 1
ATOM 1600 C CA . THR A 1 198 ? 41.490 7.034 -57.868 1.00 73.94 198 THR A CA 1
ATOM 1601 C C . THR A 1 198 ? 42.324 7.169 -59.142 1.00 73.94 198 THR A C 1
ATOM 1603 O O . THR A 1 198 ? 42.586 8.286 -59.581 1.00 73.94 198 THR A O 1
ATOM 1606 N N . SER A 1 199 ? 42.686 6.064 -59.806 1.00 75.00 199 SER A N 1
ATOM 1607 C CA . SER A 1 199 ? 43.470 6.107 -61.046 1.00 75.00 199 SER A CA 1
ATOM 1608 C C . SER A 1 199 ? 42.697 6.658 -62.256 1.00 75.00 199 SER A C 1
ATOM 1610 O O . SER A 1 199 ? 43.306 6.978 -63.277 1.00 75.00 199 SER A O 1
ATOM 1612 N N . ARG A 1 200 ? 41.369 6.821 -62.144 1.00 71.50 200 ARG A N 1
ATOM 1613 C CA . ARG A 1 200 ? 40.512 7.469 -63.157 1.00 71.50 200 ARG A CA 1
ATOM 1614 C C . ARG A 1 200 ? 40.065 8.892 -62.798 1.00 71.50 200 ARG A C 1
ATOM 1616 O O . ARG A 1 200 ? 39.347 9.489 -63.598 1.00 71.50 200 ARG A O 1
ATOM 1623 N N . MET A 1 201 ? 40.447 9.429 -61.636 1.00 78.06 201 MET A N 1
ATOM 1624 C CA . MET A 1 201 ? 40.103 10.806 -61.254 1.00 78.06 201 MET A CA 1
ATOM 1625 C C . MET A 1 201 ? 40.977 11.814 -61.999 1.00 78.06 201 MET A C 1
ATOM 1627 O O . MET A 1 201 ? 42.182 11.618 -62.159 1.00 78.06 201 MET A O 1
ATOM 1631 N N . THR A 1 202 ? 40.365 12.904 -62.459 1.00 81.38 202 THR A N 1
ATOM 1632 C CA . THR A 1 202 ? 41.115 14.042 -62.989 1.00 81.38 202 THR A CA 1
ATOM 1633 C C . THR A 1 202 ? 41.845 14.751 -61.837 1.00 81.38 202 THR A C 1
ATOM 1635 O O . THR A 1 202 ? 41.399 14.687 -60.688 1.00 81.38 202 THR A O 1
ATOM 1638 N N . PRO A 1 203 ? 42.963 15.450 -62.105 1.00 77.75 203 PRO A N 1
ATOM 1639 C CA . PRO A 1 203 ? 43.672 16.223 -61.081 1.00 77.75 203 PRO A CA 1
ATOM 1640 C C . PRO A 1 203 ? 42.790 17.277 -60.389 1.00 77.75 203 PRO A C 1
ATOM 1642 O O . PRO A 1 203 ? 43.011 17.599 -59.227 1.00 77.75 203 PRO A O 1
ATOM 1645 N N . GLU A 1 204 ? 41.781 17.791 -61.097 1.00 78.88 204 GLU A N 1
ATOM 1646 C CA . GLU A 1 204 ? 40.807 18.763 -60.585 1.00 78.88 204 GLU A CA 1
ATOM 1647 C C . GLU A 1 204 ? 39.850 18.129 -59.563 1.00 78.88 204 GLU A C 1
ATOM 1649 O O . GLU A 1 204 ? 39.584 18.729 -58.523 1.00 78.88 204 GLU A O 1
ATOM 1654 N N . ASP A 1 205 ? 39.397 16.895 -59.806 1.00 78.00 205 ASP A N 1
ATOM 1655 C CA . ASP A 1 205 ? 38.533 16.159 -58.875 1.00 78.00 205 ASP A CA 1
ATOM 1656 C C . ASP A 1 205 ? 39.304 15.668 -57.639 1.00 78.00 205 ASP A C 1
ATOM 1658 O O . ASP A 1 205 ? 38.729 15.550 -56.559 1.00 78.00 205 ASP A O 1
ATOM 1662 N N . ALA A 1 206 ? 40.605 15.383 -57.773 1.00 72.75 206 ALA A N 1
ATOM 1663 C CA . ALA A 1 206 ? 41.456 14.967 -56.656 1.00 72.75 206 ALA A CA 1
ATOM 1664 C C . ALA A 1 206 ? 41.695 16.107 -55.651 1.00 72.75 206 ALA A C 1
ATOM 1666 O O . ALA A 1 206 ? 41.646 15.876 -54.444 1.00 72.75 206 ALA A O 1
ATOM 1667 N N . ALA A 1 207 ? 41.864 17.342 -56.140 1.00 76.50 207 ALA A N 1
ATOM 1668 C CA . ALA A 1 207 ? 42.058 18.522 -55.297 1.00 76.50 207 ALA A CA 1
ATOM 1669 C C . ALA A 1 207 ? 40.851 18.820 -54.381 1.00 76.50 207 ALA A C 1
ATOM 1671 O O . ALA A 1 207 ? 41.030 19.363 -53.297 1.00 76.50 207 ALA A O 1
ATOM 1672 N N . TYR A 1 208 ? 39.633 18.416 -54.768 1.00 77.38 208 TYR A N 1
ATOM 1673 C CA . TYR A 1 208 ? 38.413 18.606 -53.968 1.00 77.38 208 TYR A CA 1
ATOM 1674 C C . TYR A 1 208 ? 38.375 17.771 -52.675 1.00 77.38 208 TYR A C 1
ATOM 1676 O O . TYR A 1 208 ? 37.650 18.117 -51.747 1.00 77.38 208 TYR A O 1
ATOM 1684 N N . TYR A 1 209 ? 39.126 16.667 -52.607 1.00 69.75 209 TYR A N 1
ATOM 1685 C CA . TYR A 1 209 ? 39.163 15.791 -51.429 1.00 69.75 209 TYR A CA 1
ATOM 1686 C C . TYR A 1 209 ? 40.386 16.029 -50.524 1.00 69.75 209 TYR A C 1
ATOM 1688 O O . TYR A 1 209 ? 40.462 15.413 -49.461 1.00 69.75 209 TYR A O 1
ATOM 1696 N N . GLU A 1 210 ? 41.334 16.884 -50.929 1.00 68.81 210 GLU A N 1
ATOM 1697 C CA . GLU A 1 210 ? 42.518 17.253 -50.129 1.00 68.81 210 GLU A CA 1
ATOM 1698 C C . GLU A 1 210 ? 42.334 18.540 -49.293 1.00 68.81 210 GLU A C 1
ATOM 1700 O O . GLU A 1 210 ? 43.135 18.772 -48.384 1.00 68.81 210 GLU A O 1
ATOM 1705 N N . GLU A 1 211 ? 41.302 19.351 -49.567 1.00 54.88 211 GLU A N 1
ATOM 1706 C CA . GLU A 1 211 ? 40.946 20.587 -48.829 1.00 54.88 211 GLU A CA 1
ATOM 1707 C C . GLU A 1 211 ? 39.984 20.330 -47.652 1.00 54.88 211 GLU A C 1
ATOM 1709 O O . GLU A 1 211 ? 40.216 20.911 -46.563 1.00 54.88 211 GLU A O 1
#

Radius of gyration: 41.58 Å; chains: 1; bounding box: 100×45×106 Å

pLDDT: mean 71.49, std 20.57, range [32.5, 98.62]

Foldseek 3Di:
DDDDDDDDDDDDDDDDDDDDPDPDDDDDDDPDDDDDPDDDDPPPVVVVVVVVVVVVVVVVVVVVVLVVVLVVLVVQLPDDPDDDDDPPPVVNVVSVVVSVVVVVCSVCVVCVPPPDDPVVVVVVVVVVVVVVVVVVVVVVVVVVVVVVVVVVVVVVVVVVVVVVVVVVVVVVVVVVVVVVVVVVVVVVVVVVVVPDDCVPDDPVRVVVVVD

Sequence (211 aa):
YLPPPPPHPTPTQKKLHQATLVISDCNFSAESNDGLSFVINDSDDEIILLAVGMLLHQQETQHMAFLLQLMQAVEELTPSASRPSRRRKTAKRRDEQKANNIIVELVTSHFKHFKTVNTEMTQIFKDLATIIGEKVTAAKEAVRVRDDYEKVKNELKLRKNELRLRKSELKLKKNELKLSKQVQRETIYDDRIMMMDTSRMTPEDAAYYEE